Protein AF-A0A6J8ER99-F1 (afdb_monomer)

Foldseek 3Di:
DDDDDDDPPDDDPPPPPLPPPQPDPVLVVVLVVLVVVLVVLVVVLVVLVVVLVVLPPQADAPDAPADQPDAEPFARHHHAYDQPDPDGDHPPDGGHDDCNHGSCLVVDPVSVVVNVVSVVVSVVSVVVSVVSVVVSVVSSVCSVVPCPFQLNLVLVVQCVLCVPQPVDVVSSVLLSVLVCVQVVRDRDDDDPPSNVVSVVSSVVSVVVVVVVVVVVPPDDDDDDDDDDDDDDDDDDDDDDDDDDDDDDDDD

Nearest PDB structures (foldseek):
  4yln-assembly1_F  TM=3.864E-01  e=9.353E+00  Escherichia coli

Mean predicted aligned error: 18.04 Å

Sequence (251 aa):
MRQMGFALNGLSSVDKNVQEKVENPVLRKICNSTEEKIRQKKRELFDDEHKLAELEMPMCEPAPQGSMHYRCTNCYVRGHKADNNKGNSVCRNDKCTDYRSCGQNDKHKEYRDDKKKIQNRLKNIKNEIADLEDELVRATAYEAKSGNSFTKVVKDRLRKSNPTKYSQSSVLLRDVMALKTAYDNKIPTVSQNDKLEFQKKIKEVNTKIKKEYDSDSSITDSPPSKKNVYRHSAESQTDSKATNALFRSCL

Secondary structure (DSSP, 8-state):
---------------TT-------HHHHHHHHHHHHHHHHHHHHHHHHHHHHHHHHSPPPPPPPSSEEEEE-TTT--EE---TTSTTS----SPPP--HHHHS-GGG-HHHHHHHHHHHHHHHHHHHHHHHHHHHHHHHHHHHHH-TT-HHHHHHHHHHHH-TTGGGSHHHHHHHHHHHHHHTTTPPPP--TTHHHHHHHHHHHHHHHHHHHHHHHTT---------------------------------

Radius of gyration: 35.34 Å; Cα contacts (8 Å, |Δi|>4): 184; chains: 1; bounding box: 80×68×96 Å

pLDDT: mean 74.69, std 21.04, range [29.77, 97.75]

Solvent-accessible surface area (backbone atoms only — not comparable to full-atom values): 15627 Å² total; per-residue (Å²): 140,82,88,80,84,77,80,93,76,86,88,79,88,68,70,89,76,80,72,75,74,71,82,47,73,67,59,36,51,51,46,56,52,46,52,50,51,41,53,51,46,51,51,54,43,52,55,50,51,49,51,50,50,64,69,65,51,85,54,73,60,58,81,58,74,50,56,81,89,41,62,14,84,48,39,54,42,31,18,38,34,36,73,85,48,92,87,56,60,65,53,88,62,65,70,61,85,52,37,85,70,32,33,46,46,91,77,32,66,66,52,53,51,53,51,51,53,50,54,52,50,49,53,50,47,54,49,53,42,51,55,46,53,52,48,46,52,51,54,55,52,47,50,75,66,37,85,79,30,38,65,60,52,49,48,54,50,49,38,73,61,38,51,79,75,40,67,47,65,68,60,40,51,52,51,45,52,43,43,35,65,75,46,73,58,52,71,77,77,94,54,101,53,52,57,60,54,52,52,50,50,42,50,54,48,54,52,50,56,50,51,58,54,62,64,69,69,70,76,84,80,85,87,82,89,81,91,80,90,86,79,86,85,89,81,87,82,83,88,84,84,88,89,80,89,86,86,86,88,80,135

Organism: Mytilus coruscus (NCBI:txid42192)

Structure (mmCIF, N/CA/C/O backbone):
data_AF-A0A6J8ER99-F1
#
_entry.id   AF-A0A6J8ER99-F1
#
loop_
_atom_site.group_PDB
_atom_site.id
_atom_site.type_symbol
_atom_site.label_atom_id
_atom_site.label_alt_id
_atom_site.label_comp_id
_atom_site.label_asym_id
_atom_site.label_entity_id
_atom_site.label_seq_id
_atom_site.pdbx_PDB_ins_code
_atom_site.Cartn_x
_atom_site.Cartn_y
_atom_site.Cartn_z
_atom_site.occupancy
_atom_site.B_iso_or_equiv
_atom_site.auth_seq_id
_atom_site.auth_comp_id
_atom_site.auth_asym_id
_atom_site.auth_atom_id
_atom_site.pdbx_PDB_model_num
ATOM 1 N N . MET A 1 1 ? 17.697 25.758 -17.975 1.00 38.16 1 MET A N 1
ATOM 2 C CA . MET A 1 1 ? 17.381 25.322 -16.599 1.00 38.16 1 MET A CA 1
ATOM 3 C C . MET A 1 1 ? 15.909 25.609 -16.331 1.00 38.16 1 MET A C 1
ATOM 5 O O . MET A 1 1 ? 15.559 26.765 -16.148 1.00 38.16 1 MET A O 1
ATOM 9 N N . ARG A 1 2 ? 15.026 24.605 -16.419 1.00 35.88 2 ARG A N 1
ATOM 10 C CA . ARG A 1 2 ? 13.601 24.744 -16.071 1.00 35.88 2 ARG A CA 1
ATOM 11 C C . ARG A 1 2 ? 13.362 23.964 -14.781 1.00 35.88 2 ARG A C 1
ATOM 13 O O . ARG A 1 2 ? 13.544 22.753 -14.771 1.00 35.88 2 ARG A O 1
ATOM 20 N N . GLN A 1 3 ? 13.022 24.676 -13.708 1.00 41.44 3 GLN A N 1
ATOM 21 C CA . GLN A 1 3 ? 12.548 24.083 -12.461 1.00 41.44 3 GLN A CA 1
ATOM 22 C C . GLN A 1 3 ? 11.208 23.398 -12.735 1.00 41.44 3 GLN A C 1
ATOM 24 O O . GLN A 1 3 ? 10.233 24.055 -13.090 1.00 41.44 3 GLN A O 1
ATOM 29 N N . MET A 1 4 ? 11.174 22.077 -12.596 1.00 39.25 4 MET A N 1
ATOM 30 C CA . MET A 1 4 ? 9.935 21.311 -12.540 1.00 39.25 4 MET A CA 1
ATOM 31 C C . MET A 1 4 ? 9.552 21.191 -11.065 1.00 39.25 4 MET A C 1
ATOM 33 O O . MET A 1 4 ? 10.034 20.313 -10.355 1.00 39.25 4 MET A O 1
ATOM 37 N N . GLY A 1 5 ? 8.738 22.135 -10.592 1.00 40.53 5 GLY A N 1
ATOM 38 C CA . GLY A 1 5 ? 8.073 22.034 -9.299 1.00 40.53 5 GLY A CA 1
ATOM 39 C C . GLY A 1 5 ? 6.928 21.034 -9.405 1.00 40.53 5 GLY A C 1
ATOM 40 O O . GLY A 1 5 ? 5.846 21.385 -9.868 1.00 40.53 5 GLY A O 1
ATOM 41 N N . PHE A 1 6 ? 7.167 19.789 -8.999 1.00 39.09 6 PHE A N 1
ATOM 42 C CA . PHE A 1 6 ? 6.100 18.811 -8.824 1.00 39.09 6 PHE A CA 1
ATOM 43 C C . PHE A 1 6 ? 5.554 18.921 -7.404 1.00 39.09 6 PHE A C 1
ATOM 45 O O . PHE A 1 6 ? 6.235 18.630 -6.422 1.00 39.09 6 PHE A O 1
ATOM 52 N N . ALA A 1 7 ? 4.318 19.406 -7.315 1.00 38.69 7 ALA A N 1
ATOM 53 C CA . ALA A 1 7 ? 3.576 19.531 -6.0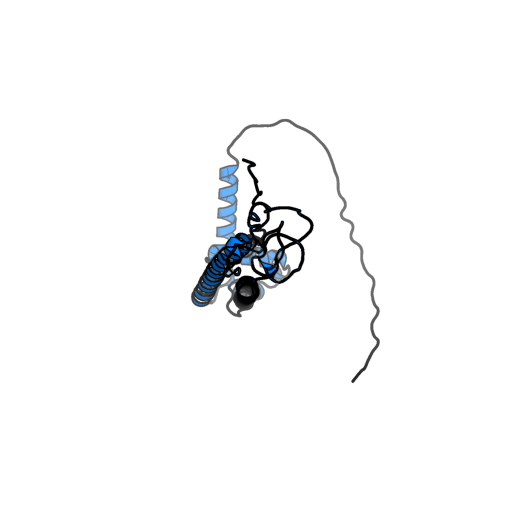76 1.00 38.69 7 ALA A CA 1
ATOM 54 C C . ALA A 1 7 ? 3.319 18.144 -5.465 1.00 38.69 7 ALA A C 1
ATOM 56 O O . ALA A 1 7 ? 2.605 17.318 -6.030 1.00 38.69 7 ALA A O 1
ATOM 57 N N . LEU A 1 8 ? 3.881 17.921 -4.278 1.00 44.19 8 LEU A N 1
ATOM 58 C CA . LEU A 1 8 ? 3.545 16.824 -3.375 1.00 44.19 8 LEU A CA 1
ATOM 59 C C . LEU A 1 8 ? 2.171 17.088 -2.744 1.00 44.19 8 LEU A C 1
ATOM 61 O O . LEU A 1 8 ? 2.088 17.502 -1.596 1.00 44.19 8 LEU A O 1
ATOM 65 N N . ASN A 1 9 ? 1.088 16.866 -3.482 1.00 41.09 9 ASN A N 1
ATOM 66 C CA . ASN A 1 9 ? -0.263 16.898 -2.924 1.00 41.09 9 ASN A CA 1
ATOM 67 C C . ASN A 1 9 ? -0.998 15.629 -3.350 1.00 41.09 9 ASN A C 1
ATOM 69 O O . ASN A 1 9 ? -1.448 15.534 -4.488 1.00 41.09 9 ASN A O 1
ATOM 73 N N . GLY A 1 10 ? -1.119 14.648 -2.449 1.00 39.97 10 GLY A N 1
ATOM 74 C CA . GLY A 1 10 ? -1.989 13.500 -2.727 1.00 39.97 10 GLY A CA 1
ATOM 75 C C . GLY A 1 10 ? -1.803 12.213 -1.928 1.00 39.97 10 GLY A C 1
ATOM 76 O O . GLY A 1 10 ? -2.465 11.238 -2.258 1.00 39.97 10 GLY A O 1
ATOM 77 N N . LEU A 1 11 ? -0.956 12.153 -0.894 1.00 41.06 11 LEU A N 1
ATOM 78 C CA . LEU A 1 11 ? -0.806 10.934 -0.086 1.00 41.06 11 LEU A CA 1
ATOM 79 C C . LEU A 1 11 ? -0.954 11.234 1.408 1.00 41.06 11 LEU A C 1
ATOM 81 O O . LEU A 1 11 ? 0.019 11.521 2.096 1.00 41.06 11 LEU A O 1
ATOM 85 N N . SER A 1 12 ? -2.200 11.193 1.886 1.00 40.97 12 SER A N 1
ATOM 86 C CA . SER A 1 12 ? -2.627 10.685 3.207 1.00 40.97 12 SER A CA 1
ATOM 87 C C . SER A 1 12 ? -3.955 11.319 3.648 1.00 40.97 12 SER A C 1
ATOM 89 O O . SER A 1 12 ? -4.019 12.169 4.528 1.00 40.97 12 SER A O 1
ATOM 91 N N . SER A 1 13 ? -5.060 10.852 3.069 1.00 36.75 13 SER A N 1
ATOM 92 C CA . SER A 1 13 ? -6.306 10.726 3.835 1.00 36.75 13 SER A CA 1
ATOM 93 C C . SER A 1 13 ? -6.503 9.250 4.137 1.00 36.75 13 SER A C 1
ATOM 95 O O . SER A 1 13 ? -7.368 8.587 3.586 1.00 36.75 13 SER A O 1
ATOM 97 N N . VAL A 1 14 ? -5.615 8.714 4.973 1.00 46.34 14 VAL A N 1
ATOM 98 C CA . VAL A 1 14 ? -6.030 7.627 5.852 1.00 46.34 14 VAL A CA 1
ATOM 99 C C . VAL A 1 14 ? -6.664 8.352 7.024 1.00 46.34 14 VAL A C 1
ATOM 101 O O . VAL A 1 14 ? -5.984 9.121 7.709 1.00 46.34 14 VAL A O 1
ATOM 104 N N . ASP A 1 15 ? -7.975 8.197 7.165 1.00 39.12 15 ASP A N 1
ATOM 105 C CA . ASP A 1 15 ? -8.753 8.756 8.258 1.00 39.12 15 ASP A CA 1
ATOM 106 C C . ASP A 1 15 ? -8.000 8.590 9.579 1.00 39.12 15 ASP A C 1
ATOM 108 O O . ASP A 1 15 ? -7.782 7.481 10.070 1.00 39.12 15 ASP A O 1
ATOM 112 N N . LYS A 1 16 ? -7.634 9.716 10.200 1.00 42.41 16 LYS A N 1
ATOM 113 C CA . LYS A 1 16 ? -6.999 9.783 11.529 1.00 42.41 16 LYS A CA 1
ATOM 114 C C . LYS A 1 16 ? -7.926 9.299 12.660 1.00 42.41 16 LYS A C 1
ATOM 116 O O . LYS A 1 16 ? -7.687 9.596 13.824 1.00 42.41 16 LYS A O 1
ATOM 121 N N . ASN A 1 17 ? -8.993 8.574 12.328 1.00 38.22 17 ASN A N 1
ATOM 122 C CA . ASN A 1 17 ? -10.047 8.147 13.237 1.00 38.22 17 ASN A CA 1
ATOM 123 C C . ASN A 1 17 ? -9.993 6.643 13.572 1.00 38.22 17 ASN A C 1
ATOM 125 O O . ASN A 1 17 ? -10.777 6.176 14.389 1.00 38.22 17 ASN A O 1
ATOM 129 N N . VAL A 1 18 ? -9.036 5.887 13.011 1.00 46.62 18 VAL A N 1
ATOM 130 C CA . VAL A 1 18 ? -8.768 4.476 13.372 1.00 46.62 18 VAL A CA 1
ATOM 131 C C . VAL A 1 18 ? -7.542 4.374 14.296 1.00 46.62 18 VAL A C 1
ATOM 133 O O . VAL A 1 18 ? -6.674 3.526 14.145 1.00 46.62 18 VAL A O 1
ATOM 136 N N . GLN A 1 19 ? -7.441 5.282 15.267 1.00 42.62 19 GLN A N 1
ATOM 137 C CA . GLN A 1 19 ? -6.504 5.184 16.396 1.00 42.62 19 GLN A CA 1
ATOM 138 C C . GLN A 1 19 ? -7.258 4.854 17.691 1.00 42.62 19 GLN A C 1
ATOM 140 O O . GLN A 1 19 ? -6.935 5.340 18.778 1.00 42.62 19 GLN A O 1
ATOM 145 N N . GLU A 1 20 ? -8.278 3.998 17.599 1.00 47.53 20 GLU A N 1
ATOM 146 C CA . GLU A 1 20 ? -8.826 3.362 18.789 1.00 47.53 20 GLU A CA 1
ATOM 147 C C . GLU A 1 20 ? -7.778 2.357 19.293 1.00 47.53 20 GLU A C 1
ATOM 149 O O . GLU A 1 20 ? -7.555 1.302 18.710 1.00 47.53 20 GLU A O 1
ATOM 154 N N . LYS A 1 21 ? -7.032 2.791 20.318 1.00 51.41 21 LYS A N 1
ATOM 155 C CA . LYS A 1 21 ? -5.889 2.112 20.939 1.00 51.41 21 LYS A CA 1
ATOM 156 C C . LYS A 1 21 ? -6.100 0.602 21.029 1.00 51.41 21 LYS A C 1
ATOM 158 O O . LYS A 1 21 ? -6.908 0.162 21.838 1.00 51.41 21 LYS A O 1
ATOM 163 N N . VAL A 1 22 ? -5.260 -0.150 20.321 1.00 51.84 22 VAL A N 1
ATOM 164 C CA . VAL A 1 22 ? -5.146 -1.602 20.467 1.00 51.84 22 VAL A CA 1
ATOM 165 C C . VAL A 1 22 ? -4.841 -1.935 21.938 1.00 51.84 22 VAL A C 1
ATOM 167 O O . VAL A 1 22 ? -3.792 -1.532 22.463 1.00 51.84 22 VAL A O 1
ATOM 170 N N . GLU A 1 23 ? -5.811 -2.551 22.617 1.00 58.97 23 GLU A N 1
ATOM 171 C CA . GLU A 1 23 ? -5.912 -2.914 24.039 1.00 58.97 23 GLU A CA 1
ATOM 172 C C . GLU A 1 23 ? -5.137 -4.207 24.350 1.00 58.97 23 GLU A C 1
ATOM 174 O O . GLU A 1 23 ? -4.645 -4.380 25.467 1.00 58.97 23 GLU A O 1
ATOM 179 N N . ASN A 1 24 ? -4.948 -5.098 23.371 1.00 66.06 24 ASN A N 1
ATOM 180 C CA . ASN A 1 24 ? -4.149 -6.309 23.557 1.00 66.06 24 ASN A CA 1
ATOM 181 C C . ASN A 1 24 ? -2.661 -6.043 23.232 1.00 66.06 24 ASN A C 1
ATOM 183 O O . ASN A 1 24 ? -2.332 -5.756 22.080 1.00 66.06 24 ASN A O 1
ATOM 187 N N . PRO A 1 25 ? -1.721 -6.185 24.191 1.00 72.12 25 PRO A N 1
ATOM 188 C CA . PRO A 1 25 ? -0.304 -5.891 23.962 1.00 72.12 25 PRO A CA 1
ATOM 189 C C . PRO A 1 25 ? 0.338 -6.799 22.904 1.00 72.12 25 PRO A C 1
ATOM 191 O O . PRO A 1 25 ? 1.293 -6.385 22.248 1.00 72.12 25 PRO A O 1
ATOM 194 N N . VAL A 1 26 ? -0.180 -8.015 22.709 1.00 75.88 26 VAL A N 1
ATOM 195 C CA . VAL A 1 26 ? 0.261 -8.929 21.647 1.00 75.88 26 VAL A CA 1
ATOM 196 C C . VAL A 1 26 ? -0.249 -8.448 20.291 1.00 75.88 26 VAL A C 1
ATOM 198 O O . VAL A 1 26 ? 0.549 -8.303 19.368 1.00 75.88 26 VAL A O 1
ATOM 201 N N . LEU A 1 27 ? -1.539 -8.110 20.176 1.00 77.56 27 LEU A N 1
ATOM 202 C CA . LEU A 1 27 ? -2.088 -7.557 18.930 1.00 77.56 27 LEU A CA 1
ATOM 203 C C . LEU A 1 27 ? -1.458 -6.208 18.588 1.00 77.56 27 LEU A C 1
ATOM 205 O O . LEU A 1 27 ? -1.190 -5.951 17.423 1.00 77.56 27 LEU A O 1
ATOM 209 N N . ARG A 1 28 ? -1.126 -5.380 19.585 1.00 80.69 28 ARG A N 1
ATOM 210 C CA . ARG A 1 28 ? -0.431 -4.106 19.369 1.00 80.69 28 ARG A CA 1
ATOM 211 C C . ARG A 1 28 ? 0.957 -4.331 18.789 1.00 80.69 28 ARG A C 1
ATOM 213 O O . ARG A 1 28 ? 1.340 -3.637 17.857 1.00 80.69 28 ARG A O 1
ATOM 220 N N . LYS A 1 29 ? 1.705 -5.311 19.306 1.00 85.00 29 LYS A N 1
ATOM 221 C CA . LYS A 1 29 ? 3.003 -5.690 18.730 1.00 85.00 29 LYS A CA 1
ATOM 222 C C . LYS A 1 29 ? 2.854 -6.158 17.281 1.00 85.00 29 LYS A C 1
ATOM 224 O O . LYS A 1 29 ? 3.659 -5.757 16.449 1.00 85.00 29 LYS A O 1
ATOM 229 N N . ILE A 1 30 ? 1.821 -6.948 16.980 1.00 86.50 30 ILE A N 1
ATOM 230 C CA . ILE A 1 30 ? 1.533 -7.422 15.618 1.00 86.50 30 ILE A CA 1
ATOM 231 C C . ILE A 1 30 ? 1.167 -6.250 14.696 1.00 86.50 30 ILE A C 1
ATOM 233 O O . ILE A 1 30 ? 1.761 -6.124 13.629 1.00 86.50 30 ILE A O 1
ATOM 237 N N . CYS A 1 31 ? 0.271 -5.355 15.118 1.00 87.19 31 CYS A N 1
ATOM 238 C CA . CYS A 1 31 ? -0.130 -4.180 14.339 1.00 87.19 31 CYS A CA 1
ATOM 239 C C . CYS A 1 31 ? 1.067 -3.262 14.077 1.00 87.19 31 CYS A C 1
ATOM 241 O O . CYS A 1 31 ? 1.373 -2.984 12.925 1.00 87.19 31 CYS A O 1
ATOM 243 N N . ASN A 1 32 ? 1.823 -2.896 15.117 1.00 89.12 32 ASN A N 1
ATOM 244 C CA . ASN A 1 32 ? 3.017 -2.058 14.978 1.00 89.12 32 ASN A CA 1
ATOM 245 C C . ASN A 1 32 ? 4.073 -2.706 14.068 1.00 89.12 32 ASN A C 1
ATOM 247 O O . ASN A 1 32 ? 4.711 -2.026 13.267 1.00 89.12 32 ASN A O 1
ATOM 251 N N . SER A 1 33 ? 4.271 -4.024 14.183 1.00 93.00 33 SER A N 1
ATOM 252 C CA . SER A 1 33 ? 5.199 -4.758 13.317 1.00 93.00 33 SER A CA 1
ATOM 253 C C . SER A 1 33 ? 4.734 -4.758 11.860 1.00 93.00 33 SER A C 1
ATOM 255 O O . SER A 1 33 ? 5.554 -4.588 10.960 1.00 93.00 33 SER A O 1
ATOM 257 N N . THR A 1 34 ? 3.433 -4.918 11.624 1.00 91.88 34 THR A N 1
ATOM 258 C CA . THR A 1 34 ? 2.829 -4.916 10.284 1.00 91.88 34 THR A CA 1
ATOM 259 C C . THR A 1 34 ? 2.892 -3.523 9.661 1.00 91.88 34 THR A C 1
ATOM 261 O O . THR A 1 34 ? 3.303 -3.386 8.513 1.00 91.88 34 THR A O 1
ATOM 264 N N . GLU A 1 35 ? 2.608 -2.472 10.432 1.00 93.44 35 GLU A N 1
ATOM 265 C CA . GLU A 1 35 ? 2.777 -1.080 10.007 1.00 93.44 35 GLU A CA 1
ATOM 266 C C . GLU A 1 35 ? 4.218 -0.770 9.595 1.00 93.44 35 GLU A C 1
ATOM 268 O O . GLU A 1 35 ? 4.438 -0.114 8.575 1.00 93.44 35 GLU A O 1
ATOM 273 N N . GLU A 1 36 ? 5.213 -1.250 10.348 1.00 95.88 36 GLU A N 1
ATOM 274 C CA . GLU A 1 36 ? 6.611 -1.017 9.982 1.00 95.88 36 GLU A CA 1
ATOM 275 C C . GLU A 1 36 ? 6.998 -1.768 8.703 1.00 95.88 36 GLU A C 1
ATOM 277 O O . GLU A 1 36 ? 7.671 -1.196 7.844 1.00 95.88 36 GLU A O 1
ATOM 282 N N . LYS A 1 37 ? 6.497 -2.996 8.504 1.00 96.38 37 LYS A N 1
ATOM 283 C CA . LYS A 1 37 ? 6.658 -3.714 7.228 1.00 96.38 37 LYS A CA 1
ATOM 284 C C . LYS A 1 37 ? 6.033 -2.941 6.066 1.00 96.38 37 LYS A C 1
ATOM 286 O O . LYS A 1 37 ? 6.674 -2.799 5.028 1.00 96.38 37 LYS A O 1
ATOM 291 N N . ILE A 1 38 ? 4.831 -2.384 6.243 1.00 96.69 38 ILE A N 1
ATOM 292 C CA . ILE A 1 38 ? 4.173 -1.545 5.227 1.00 96.69 38 ILE A CA 1
ATOM 293 C C . ILE A 1 38 ? 5.035 -0.320 4.908 1.00 96.69 38 ILE A C 1
ATOM 295 O O . ILE A 1 38 ? 5.260 -0.014 3.737 1.00 96.69 38 ILE A O 1
ATOM 299 N N . ARG A 1 39 ? 5.559 0.379 5.923 1.00 97.00 39 ARG A N 1
ATOM 300 C CA . ARG A 1 39 ? 6.444 1.538 5.715 1.00 97.00 39 ARG A CA 1
ATOM 301 C C . ARG A 1 39 ? 7.713 1.157 4.968 1.00 97.00 39 ARG A C 1
ATOM 303 O O . ARG A 1 39 ? 8.112 1.876 4.055 1.00 97.00 39 ARG A O 1
ATOM 310 N N . GLN A 1 40 ? 8.331 0.037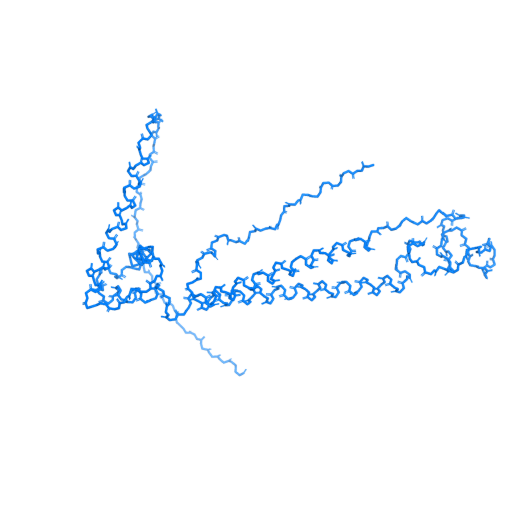 5.330 1.00 97.56 40 GLN A N 1
ATOM 311 C CA . GLN A 1 40 ? 9.507 -0.471 4.637 1.00 97.56 40 GLN A CA 1
ATOM 312 C C . GLN A 1 40 ? 9.201 -0.778 3.170 1.00 97.56 40 GLN A C 1
ATOM 314 O O . GLN A 1 40 ? 9.919 -0.308 2.291 1.00 97.56 40 GLN A O 1
ATOM 319 N N . LYS A 1 41 ? 8.094 -1.468 2.891 1.00 96.94 41 LYS A N 1
ATOM 320 C CA . LYS A 1 41 ? 7.673 -1.784 1.523 1.00 96.94 41 LYS A CA 1
ATOM 321 C C . LYS A 1 41 ? 7.324 -0.545 0.706 1.00 96.94 41 LYS A C 1
ATOM 323 O O . LYS A 1 41 ? 7.654 -0.488 -0.471 1.00 96.94 41 LYS A O 1
ATOM 328 N N . LYS A 1 42 ? 6.741 0.487 1.323 1.00 96.75 42 LYS A N 1
ATOM 329 C CA . LYS A 1 42 ? 6.500 1.787 0.672 1.00 96.75 42 LYS A CA 1
ATOM 330 C C . LYS A 1 42 ? 7.801 2.514 0.312 1.00 96.75 42 LYS A C 1
ATOM 332 O O . LYS A 1 42 ? 7.849 3.145 -0.738 1.00 96.75 42 LYS A O 1
ATOM 337 N N . ARG A 1 43 ? 8.857 2.394 1.128 1.00 97.25 43 ARG A N 1
ATOM 338 C CA . ARG A 1 43 ? 10.202 2.892 0.773 1.00 97.25 43 ARG A CA 1
ATOM 339 C C . ARG A 1 43 ? 10.791 2.113 -0.406 1.00 97.25 43 ARG A C 1
ATOM 341 O O . ARG A 1 43 ? 11.200 2.727 -1.380 1.00 97.25 43 ARG A O 1
ATOM 348 N N . GLU A 1 44 ? 10.743 0.780 -0.359 1.00 96.56 44 GLU A N 1
ATOM 349 C CA . GLU A 1 44 ? 11.200 -0.075 -1.471 1.00 96.56 44 GLU A CA 1
ATOM 350 C C . GLU A 1 44 ? 10.457 0.239 -2.780 1.00 96.56 44 GLU A C 1
ATOM 352 O O . GLU A 1 44 ? 11.070 0.285 -3.847 1.00 96.56 44 GLU A O 1
ATOM 357 N N . LEU A 1 45 ? 9.145 0.485 -2.694 1.00 97.38 45 LEU A N 1
ATOM 358 C CA . LEU A 1 45 ? 8.322 0.884 -3.829 1.00 97.38 45 LEU A CA 1
ATOM 359 C C . LEU A 1 45 ? 8.805 2.205 -4.428 1.00 97.38 45 LEU A C 1
ATOM 361 O O . LEU A 1 45 ? 9.003 2.284 -5.636 1.00 97.38 45 LEU A O 1
ATOM 365 N N . PHE A 1 46 ? 9.019 3.215 -3.583 1.00 97.00 46 PHE A N 1
ATOM 366 C CA . PHE A 1 46 ? 9.509 4.523 -4.006 1.00 97.00 46 PHE A CA 1
ATOM 367 C C . PHE A 1 46 ? 10.878 4.425 -4.695 1.00 97.00 46 PHE A C 1
ATOM 369 O O . PHE A 1 46 ? 11.068 4.994 -5.769 1.00 97.00 46 PHE A O 1
ATOM 376 N N . ASP A 1 47 ? 11.808 3.654 -4.129 1.00 96.50 47 ASP A N 1
ATOM 377 C CA . ASP A 1 47 ? 13.146 3.472 -4.699 1.00 96.50 47 ASP A CA 1
ATOM 378 C C . ASP A 1 47 ? 13.100 2.794 -6.077 1.00 96.50 47 ASP A C 1
ATOM 380 O O . ASP A 1 47 ? 13.846 3.161 -6.986 1.00 96.50 47 ASP A O 1
ATOM 384 N N . ASP A 1 48 ? 12.238 1.791 -6.257 1.00 96.56 48 ASP A N 1
ATOM 385 C CA . ASP A 1 48 ? 12.090 1.111 -7.545 1.00 96.56 48 ASP A CA 1
ATOM 386 C C . ASP A 1 48 ? 11.305 1.959 -8.568 1.00 96.56 48 ASP A C 1
ATOM 388 O O . ASP A 1 48 ? 11.607 1.889 -9.762 1.00 96.56 48 ASP A O 1
ATOM 392 N N . GLU A 1 49 ? 10.355 2.799 -8.135 1.00 96.44 49 GLU A N 1
ATOM 393 C CA . GLU A 1 49 ? 9.691 3.789 -9.001 1.00 96.44 49 GLU A CA 1
ATOM 394 C C . GLU A 1 49 ? 10.694 4.847 -9.479 1.00 96.44 49 GLU A C 1
ATOM 396 O O . GLU A 1 49 ? 10.717 5.179 -10.666 1.00 96.44 49 GLU A O 1
ATOM 401 N N . HIS A 1 50 ? 11.591 5.299 -8.597 1.00 96.38 50 HIS A N 1
ATOM 402 C CA . HIS A 1 50 ? 12.682 6.202 -8.955 1.00 96.38 50 HIS A CA 1
ATOM 403 C C . HIS A 1 50 ? 13.637 5.569 -9.972 1.00 96.38 50 HIS A C 1
ATOM 405 O O . HIS A 1 50 ? 13.923 6.172 -11.004 1.00 96.38 50 HIS A O 1
ATOM 411 N N . LYS A 1 51 ? 14.079 4.324 -9.747 1.00 94.88 51 LYS A N 1
ATOM 412 C CA . LYS A 1 51 ? 14.938 3.600 -10.705 1.00 94.88 51 LYS A CA 1
ATOM 413 C C . LYS A 1 51 ? 14.270 3.411 -12.062 1.00 94.88 51 LYS A C 1
ATOM 415 O O . LYS A 1 51 ? 14.942 3.479 -13.089 1.00 94.88 51 LYS A O 1
ATOM 420 N N . LEU A 1 52 ? 12.962 3.146 -12.088 1.00 94.75 52 LEU A N 1
ATOM 421 C CA . LEU A 1 52 ? 12.228 3.041 -13.346 1.00 94.75 52 LEU A CA 1
ATOM 422 C C . LEU A 1 52 ? 12.203 4.388 -14.073 1.00 94.75 52 LEU A C 1
ATOM 424 O O . LEU A 1 52 ? 12.458 4.423 -15.273 1.00 94.75 52 LEU A O 1
ATOM 428 N N . ALA A 1 53 ? 11.960 5.484 -13.350 1.00 93.62 53 ALA A N 1
ATOM 429 C CA . ALA A 1 53 ? 11.986 6.828 -13.916 1.00 93.62 53 ALA A CA 1
ATOM 430 C C . ALA A 1 53 ? 13.375 7.194 -14.467 1.00 93.62 53 ALA A C 1
ATOM 432 O O . ALA A 1 53 ? 13.467 7.699 -15.583 1.00 93.62 53 ALA A O 1
ATOM 433 N N . GLU A 1 54 ? 14.453 6.882 -13.739 1.00 91.88 54 GLU A N 1
ATOM 434 C CA . GLU A 1 54 ? 15.836 7.047 -14.211 1.00 91.88 54 GLU A CA 1
ATOM 435 C C . GLU A 1 54 ? 16.107 6.241 -15.485 1.00 91.88 54 GLU A C 1
ATOM 437 O O . GLU A 1 54 ? 16.738 6.734 -16.420 1.00 91.88 54 GLU A O 1
ATOM 442 N N . LEU A 1 55 ? 15.615 5.002 -15.542 1.00 89.75 55 LEU A N 1
ATOM 443 C CA . LEU A 1 55 ? 15.755 4.145 -16.713 1.00 89.75 55 LEU A CA 1
ATOM 444 C C . LEU A 1 55 ? 14.967 4.694 -17.915 1.00 89.75 55 LE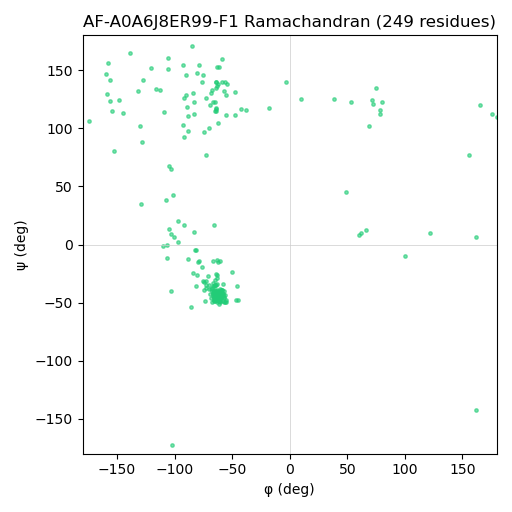U A C 1
ATOM 446 O O . LEU A 1 55 ? 15.411 4.575 -19.055 1.00 89.75 55 LEU A O 1
ATOM 450 N N . GLU A 1 56 ? 13.802 5.295 -17.683 1.00 89.69 56 GLU A N 1
ATOM 451 C CA . GLU A 1 56 ? 12.947 5.890 -18.715 1.00 89.69 56 GLU A CA 1
ATOM 452 C C . GLU A 1 56 ? 13.361 7.304 -19.132 1.00 89.69 56 GLU A C 1
ATOM 454 O O . GLU A 1 56 ? 12.794 7.840 -20.089 1.00 89.69 56 GLU A O 1
ATOM 459 N N . MET A 1 57 ? 14.365 7.898 -18.480 1.00 86.81 57 MET A N 1
ATOM 460 C CA . MET A 1 57 ? 14.874 9.199 -18.890 1.00 86.81 57 MET A CA 1
ATOM 461 C C . MET A 1 57 ? 15.302 9.166 -20.365 1.00 86.81 57 MET A C 1
ATOM 463 O O . MET A 1 57 ? 16.081 8.293 -20.769 1.00 86.81 57 MET A O 1
ATOM 467 N N . PRO A 1 58 ? 14.822 10.119 -21.186 1.00 79.56 58 PRO A N 1
ATOM 468 C CA . PRO A 1 58 ? 15.183 10.171 -22.590 1.00 79.56 58 PRO A CA 1
ATOM 469 C C . PRO A 1 58 ? 16.683 10.439 -22.708 1.00 79.56 58 PRO A C 1
ATOM 471 O O . PRO A 1 58 ? 17.186 11.477 -22.275 1.00 79.56 58 PRO A O 1
ATOM 474 N N . MET A 1 59 ? 17.396 9.484 -23.296 1.00 81.75 59 MET A N 1
ATOM 475 C CA . MET A 1 59 ? 18.810 9.636 -23.609 1.00 81.75 59 MET A CA 1
ATOM 476 C C . MET A 1 59 ? 18.958 10.520 -24.846 1.00 81.75 59 MET A C 1
ATOM 478 O O . MET A 1 59 ? 18.182 10.418 -25.798 1.00 81.75 59 MET A O 1
ATOM 482 N N . CYS A 1 60 ? 19.956 11.402 -24.832 1.00 80.12 60 CYS A N 1
ATOM 483 C CA . CYS A 1 60 ? 20.245 12.246 -25.982 1.00 80.12 60 CYS A CA 1
ATOM 484 C C . CYS A 1 60 ? 20.790 11.371 -27.118 1.00 80.12 60 CYS A C 1
ATOM 486 O O . CYS A 1 60 ? 21.814 10.708 -26.948 1.00 80.12 60 CYS A O 1
ATOM 488 N N . GLU A 1 61 ? 20.107 11.351 -28.266 1.00 81.75 61 GLU A N 1
ATOM 489 C CA . GLU A 1 61 ? 20.657 10.700 -29.454 1.00 81.75 61 GLU A CA 1
ATOM 490 C C . GLU A 1 61 ? 21.939 11.438 -29.889 1.00 81.75 61 GLU A C 1
ATOM 492 O O . GLU A 1 61 ? 21.977 12.674 -29.872 1.00 81.75 61 GLU A O 1
ATOM 497 N N . PRO A 1 62 ? 22.989 10.715 -30.312 1.00 82.44 62 PRO A N 1
ATOM 498 C CA . PRO A 1 62 ? 24.181 11.344 -30.860 1.00 82.44 62 PRO A CA 1
ATOM 499 C C . PRO A 1 62 ? 23.848 12.139 -32.127 1.00 82.44 62 PRO A C 1
ATOM 501 O O . PRO A 1 62 ? 22.910 11.815 -32.865 1.00 82.44 62 PRO A O 1
ATOM 504 N N . ALA A 1 63 ? 24.649 13.175 -32.392 1.00 83.69 63 ALA A N 1
ATOM 505 C CA . ALA A 1 63 ? 24.463 14.034 -33.553 1.00 83.69 63 ALA A CA 1
ATOM 506 C C . ALA A 1 63 ? 24.427 13.210 -34.857 1.00 83.69 63 ALA A C 1
ATOM 508 O O . ALA A 1 63 ? 25.217 12.273 -35.028 1.00 83.69 63 ALA A O 1
ATOM 509 N N . PRO A 1 64 ? 23.520 13.542 -35.792 1.00 82.50 64 PRO A N 1
ATOM 510 C CA . PRO A 1 64 ? 23.428 12.843 -37.064 1.00 82.50 64 PRO A CA 1
ATOM 511 C C . PRO A 1 64 ? 24.709 13.045 -37.878 1.00 82.50 64 PRO A C 1
ATOM 513 O O . PRO A 1 64 ? 25.241 14.148 -37.971 1.00 82.50 64 PRO A O 1
ATOM 516 N N . GLN A 1 65 ? 25.172 11.988 -38.536 1.00 81.38 65 GLN A N 1
ATOM 517 C CA . GLN A 1 65 ? 26.373 12.022 -39.381 1.00 81.38 65 GLN A CA 1
ATOM 518 C C . GLN A 1 65 ? 26.057 12.336 -40.859 1.00 81.38 65 GLN A C 1
ATOM 520 O O . GLN A 1 65 ? 26.859 12.062 -41.746 1.00 81.38 65 GLN A O 1
ATOM 525 N N . GLY A 1 66 ? 24.864 12.863 -41.141 1.00 78.44 66 GLY A N 1
ATOM 526 C CA . GLY A 1 66 ? 24.347 13.068 -42.491 1.00 78.44 66 GLY A CA 1
ATOM 527 C C . GLY A 1 66 ? 22.832 13.246 -42.479 1.00 78.44 66 GLY A C 1
ATOM 528 O O . GLY A 1 66 ? 22.277 13.857 -41.568 1.00 78.44 66 GLY A O 1
ATOM 529 N N . SER A 1 67 ? 22.135 12.699 -43.474 1.00 76.56 67 SER A N 1
ATOM 530 C CA . SER A 1 67 ? 20.687 12.900 -43.593 1.00 76.56 67 SER A CA 1
ATOM 531 C C . SER A 1 67 ? 19.881 12.213 -42.479 1.00 76.56 67 SER A C 1
ATOM 533 O O . SER A 1 67 ? 20.010 11.022 -42.201 1.00 76.56 67 SER A O 1
ATOM 535 N N . MET A 1 68 ? 18.976 12.979 -41.868 1.00 76.69 68 MET A N 1
ATOM 536 C CA . MET A 1 68 ? 18.130 12.558 -40.742 1.00 76.69 68 MET A CA 1
ATOM 537 C C . MET A 1 68 ? 17.168 11.406 -41.066 1.00 76.69 68 MET A C 1
ATOM 539 O O . MET A 1 68 ? 16.599 10.804 -40.149 1.00 76.69 68 MET A O 1
ATOM 543 N N . HIS A 1 69 ? 16.960 11.119 -42.354 1.00 79.12 69 HIS A N 1
ATOM 544 C CA . HIS A 1 69 ? 15.926 10.204 -42.831 1.00 79.12 69 HIS A CA 1
ATOM 545 C C . HIS A 1 69 ? 16.265 8.727 -42.640 1.00 79.12 69 HIS A C 1
ATOM 547 O O . HIS A 1 69 ? 15.362 7.895 -42.659 1.00 79.12 69 HIS A O 1
ATOM 553 N N . TYR A 1 70 ? 17.537 8.380 -42.449 1.00 79.81 70 TYR A N 1
ATOM 554 C CA . TYR A 1 70 ? 17.956 6.992 -42.287 1.00 79.81 70 TYR A CA 1
ATOM 555 C C . TYR A 1 70 ? 18.787 6.796 -41.020 1.00 79.81 70 TYR A C 1
ATOM 557 O O . TYR A 1 70 ? 19.596 7.639 -40.628 1.00 79.81 70 TYR A O 1
ATOM 565 N N . ARG A 1 71 ? 18.551 5.652 -40.370 1.00 83.81 71 ARG A N 1
ATOM 566 C CA . ARG A 1 71 ? 19.256 5.196 -39.172 1.00 83.81 71 ARG A CA 1
ATOM 567 C C . ARG A 1 71 ? 20.081 3.965 -39.523 1.00 83.81 71 ARG A C 1
ATOM 569 O O . ARG A 1 71 ? 19.573 3.042 -40.160 1.00 83.81 71 ARG A O 1
ATOM 576 N N . CYS A 1 72 ? 21.337 3.946 -39.098 1.00 85.62 72 CYS A N 1
ATOM 577 C CA . CYS A 1 72 ? 22.210 2.803 -39.303 1.00 85.62 72 CYS A CA 1
ATOM 578 C C . CYS A 1 72 ? 21.727 1.601 -38.481 1.00 85.62 72 CYS A C 1
ATOM 580 O O . CYS A 1 72 ? 21.444 1.729 -37.294 1.00 85.62 72 CYS A O 1
ATOM 582 N N . THR A 1 73 ? 21.645 0.419 -39.088 1.00 85.56 73 THR A N 1
ATOM 583 C CA . THR A 1 73 ? 21.263 -0.817 -38.384 1.00 85.56 73 THR A CA 1
ATOM 584 C C . THR A 1 73 ? 22.408 -1.427 -37.574 1.00 85.56 73 THR A C 1
ATOM 586 O O . THR A 1 73 ? 22.144 -2.285 -36.740 1.00 85.56 73 THR A O 1
ATOM 589 N N . ASN A 1 74 ? 23.656 -0.992 -37.798 1.00 87.00 74 ASN A N 1
ATOM 590 C CA . ASN A 1 74 ? 24.832 -1.457 -37.057 1.00 87.00 74 ASN A CA 1
ATOM 591 C C . ASN A 1 74 ? 25.045 -0.663 -35.757 1.00 87.00 74 ASN A C 1
ATOM 593 O O . ASN A 1 74 ? 25.111 -1.245 -34.677 1.00 87.00 74 ASN A O 1
ATOM 597 N N . CYS A 1 75 ? 25.117 0.670 -35.849 1.00 85.75 75 CYS A N 1
ATOM 598 C CA . CYS A 1 75 ? 25.439 1.530 -34.706 1.00 85.75 75 CYS A CA 1
ATOM 599 C C . CYS A 1 75 ? 24.254 2.377 -34.193 1.00 85.75 75 CYS A C 1
ATOM 601 O O . CYS A 1 75 ? 24.415 3.161 -33.264 1.00 85.75 75 CYS A O 1
ATOM 603 N N . TYR A 1 76 ? 23.076 2.281 -34.821 1.00 87.50 76 TYR A N 1
ATOM 604 C CA . TYR A 1 76 ? 21.847 3.013 -34.466 1.00 87.50 76 TYR A CA 1
ATOM 605 C C . TYR A 1 76 ? 21.901 4.550 -34.520 1.00 87.50 76 TYR A C 1
ATOM 607 O O . TYR A 1 76 ? 20.909 5.204 -34.192 1.00 87.50 76 TYR A O 1
ATOM 615 N N . VAL A 1 77 ? 22.983 5.142 -35.029 1.00 85.69 77 VAL A N 1
ATOM 616 C CA . VAL A 1 77 ? 23.104 6.592 -35.263 1.00 85.69 77 VAL A CA 1
ATOM 617 C C . VAL A 1 77 ? 22.413 6.982 -36.577 1.00 85.69 77 VAL A C 1
ATOM 619 O O . VAL A 1 77 ? 22.350 6.197 -37.529 1.00 85.69 77 VAL A O 1
ATOM 622 N N . ARG A 1 78 ? 21.855 8.195 -36.631 1.00 86.56 78 ARG A N 1
ATOM 623 C CA . ARG A 1 78 ? 21.232 8.758 -37.841 1.00 86.56 78 ARG A CA 1
ATOM 624 C C . ARG A 1 78 ? 22.286 9.295 -38.811 1.00 86.56 78 ARG A C 1
ATOM 626 O O . ARG A 1 78 ? 23.367 9.707 -38.397 1.00 86.56 78 ARG A O 1
ATOM 633 N N . GLY A 1 79 ? 21.970 9.353 -40.102 1.00 84.69 79 GLY A N 1
ATOM 634 C CA . GLY A 1 79 ? 22.811 10.060 -41.075 1.00 84.69 79 GLY A CA 1
ATOM 635 C C . GLY A 1 79 ? 23.750 9.212 -41.925 1.00 84.69 79 GLY A C 1
ATOM 636 O O . GLY A 1 79 ? 24.258 9.722 -42.922 1.00 84.69 79 GLY A O 1
ATOM 637 N N . HIS A 1 80 ? 23.918 7.921 -41.627 1.00 83.31 80 HIS A N 1
ATOM 638 C CA . HIS A 1 80 ? 24.681 6.968 -42.453 1.00 83.31 80 HIS A CA 1
ATOM 639 C C . HIS A 1 80 ? 23.972 5.599 -42.535 1.00 83.31 80 HIS A C 1
ATOM 641 O O . HIS A 1 80 ? 23.043 5.316 -41.770 1.00 83.31 80 HIS A O 1
ATOM 647 N N . LYS A 1 81 ? 24.377 4.754 -43.491 1.00 78.25 81 LYS A N 1
ATOM 648 C CA . LYS A 1 81 ? 23.863 3.382 -43.651 1.00 78.25 81 LYS A CA 1
ATOM 649 C C . LYS A 1 81 ? 24.916 2.372 -43.175 1.00 78.25 81 LYS A C 1
ATOM 651 O O . LYS A 1 81 ? 26.087 2.707 -43.077 1.00 78.25 81 LYS A O 1
ATOM 656 N N . ALA A 1 82 ? 24.501 1.141 -42.872 1.00 71.69 82 ALA A N 1
ATOM 657 C CA . ALA A 1 82 ? 25.442 0.057 -42.574 1.00 71.69 82 ALA A CA 1
ATOM 658 C C . ALA A 1 82 ? 26.325 -0.266 -43.797 1.00 71.69 82 ALA A C 1
ATOM 660 O O . ALA A 1 82 ? 25.870 -0.091 -44.929 1.00 71.69 82 ALA A O 1
ATOM 661 N N . ASP A 1 83 ? 27.534 -0.787 -43.557 1.00 63.31 83 ASP A N 1
ATOM 662 C CA . ASP A 1 83 ? 28.630 -0.975 -44.533 1.00 63.31 83 ASP A CA 1
ATOM 663 C C . ASP A 1 83 ? 28.252 -1.680 -45.840 1.00 63.31 83 ASP A C 1
ATOM 665 O O . ASP A 1 83 ? 28.878 -1.460 -46.872 1.00 63.31 83 ASP A O 1
ATOM 669 N N . ASN A 1 84 ? 27.181 -2.474 -45.826 1.00 63.12 84 ASN A N 1
ATOM 670 C CA . ASN A 1 84 ? 26.746 -3.276 -46.967 1.00 63.12 84 ASN A CA 1
ATOM 671 C C . ASN A 1 84 ? 25.634 -2.626 -47.811 1.00 63.12 84 ASN A C 1
ATOM 673 O O . ASN A 1 84 ? 25.154 -3.229 -48.772 1.00 63.12 84 ASN A O 1
ATOM 677 N N . ASN A 1 85 ? 25.201 -1.404 -47.484 1.00 59.25 85 ASN A N 1
ATOM 678 C CA . ASN A 1 85 ? 24.178 -0.701 -48.254 1.00 59.25 85 ASN A CA 1
ATOM 679 C C . ASN A 1 85 ? 24.815 0.191 -49.325 1.00 59.25 85 ASN A C 1
ATOM 681 O O . ASN A 1 85 ? 25.282 1.294 -49.044 1.00 59.25 85 ASN A O 1
ATOM 685 N N . LYS A 1 86 ? 24.772 -0.282 -50.577 1.00 53.53 86 LYS A N 1
ATOM 686 C CA . LYS A 1 86 ? 25.229 0.439 -51.774 1.00 53.53 86 LYS A CA 1
ATOM 687 C C . LYS A 1 86 ? 24.672 1.874 -51.794 1.00 53.53 86 LYS A C 1
ATOM 689 O O . LYS A 1 86 ? 23.468 2.070 -51.957 1.00 53.53 86 LYS A O 1
ATOM 694 N N . GLY A 1 87 ? 25.549 2.868 -51.631 1.00 54.62 87 GLY A N 1
ATOM 695 C CA . GLY A 1 87 ? 25.267 4.252 -52.025 1.00 54.62 87 GLY A CA 1
ATOM 696 C C . GLY A 1 87 ? 25.330 5.351 -50.960 1.00 54.62 87 GLY A C 1
ATOM 697 O O . GLY A 1 87 ? 24.903 6.449 -51.276 1.00 54.62 87 GLY A O 1
ATOM 698 N N . ASN A 1 88 ? 25.825 5.130 -49.737 1.00 54.31 88 ASN A N 1
ATOM 699 C CA . ASN A 1 88 ? 26.247 6.237 -48.857 1.00 54.31 88 ASN A CA 1
ATOM 700 C C . ASN A 1 88 ? 27.248 5.762 -47.797 1.00 54.31 88 ASN A C 1
ATOM 702 O O . ASN A 1 88 ? 27.280 4.573 -47.500 1.00 54.31 88 ASN A O 1
ATOM 706 N N . SER A 1 89 ? 28.052 6.702 -47.283 1.00 59.62 89 SER A N 1
ATOM 707 C CA . SER A 1 89 ? 29.132 6.542 -46.291 1.00 59.62 89 SER A CA 1
ATOM 708 C C . SER A 1 89 ? 29.084 5.247 -45.468 1.00 59.62 89 SER A C 1
ATOM 710 O O . SER A 1 89 ? 28.157 5.021 -44.692 1.00 59.62 89 SER A O 1
ATOM 712 N N . VAL A 1 90 ? 30.129 4.429 -45.634 1.00 70.44 90 VAL A N 1
ATOM 713 C CA . VAL A 1 90 ? 30.437 3.251 -44.806 1.00 70.44 90 VAL A CA 1
ATOM 714 C C . VAL A 1 90 ? 30.336 3.645 -43.323 1.00 70.44 90 VAL A C 1
ATOM 716 O O . VAL A 1 90 ? 30.869 4.686 -42.922 1.00 70.44 90 VAL A O 1
ATOM 719 N N . CYS A 1 91 ? 29.620 2.852 -42.527 1.00 82.19 91 CYS A N 1
ATOM 720 C CA . CYS A 1 91 ? 29.483 3.012 -41.085 1.00 82.19 91 CYS A CA 1
ATOM 721 C C . CYS A 1 91 ? 30.857 2.852 -40.430 1.00 82.19 91 CYS A C 1
ATOM 723 O O . CYS A 1 91 ? 31.357 1.752 -40.245 1.00 82.19 91 CYS A O 1
ATOM 725 N N . ARG A 1 92 ? 31.464 3.965 -40.014 1.00 80.69 92 ARG A N 1
ATOM 726 C CA . ARG A 1 92 ? 32.762 3.950 -39.316 1.00 80.69 92 ARG A CA 1
ATOM 727 C C . ARG A 1 92 ? 32.656 3.641 -37.823 1.00 80.69 92 ARG A C 1
ATOM 729 O O . ARG A 1 92 ? 33.675 3.583 -37.148 1.00 80.69 92 ARG A O 1
ATOM 736 N N . ASN A 1 93 ? 31.436 3.515 -37.310 1.00 82.12 93 ASN A N 1
ATOM 737 C CA . ASN A 1 93 ? 31.190 3.239 -35.903 1.00 82.12 93 ASN A CA 1
ATOM 738 C C . ASN A 1 93 ? 31.134 1.732 -35.660 1.00 82.12 93 ASN A C 1
ATOM 740 O O . ASN A 1 93 ? 30.574 0.984 -36.471 1.00 82.12 93 ASN A O 1
ATOM 744 N N . ASP A 1 94 ? 31.612 1.326 -34.489 1.00 84.12 94 ASP A N 1
ATOM 745 C CA . ASP A 1 94 ? 31.440 -0.031 -33.995 1.00 84.12 94 ASP A CA 1
ATOM 746 C C . ASP A 1 94 ? 29.957 -0.402 -33.866 1.00 84.12 94 ASP A C 1
ATOM 748 O O . ASP A 1 94 ? 29.057 0.447 -33.779 1.00 84.12 94 ASP A O 1
ATOM 752 N N . LYS A 1 95 ? 29.698 -1.711 -33.844 1.00 86.31 95 LYS A N 1
ATOM 753 C CA . LYS A 1 95 ? 28.363 -2.238 -33.567 1.00 86.31 95 LYS A CA 1
ATOM 754 C C . LYS A 1 95 ? 27.885 -1.714 -32.216 1.00 86.31 95 LYS A C 1
ATOM 756 O O . LYS A 1 95 ? 28.599 -1.809 -31.222 1.00 86.31 95 LYS A O 1
ATOM 761 N N . CYS A 1 96 ? 26.657 -1.207 -32.169 1.00 86.94 96 CYS A N 1
ATOM 762 C CA . CYS A 1 96 ? 26.112 -0.683 -30.927 1.00 86.94 96 CYS A CA 1
ATOM 763 C C . CYS A 1 96 ? 25.922 -1.812 -29.906 1.00 86.94 96 CYS A C 1
ATOM 765 O O . CYS A 1 96 ? 25.215 -2.790 -30.167 1.00 86.94 96 CYS A O 1
ATOM 767 N N . THR A 1 97 ? 26.553 -1.659 -28.746 1.00 84.81 97 THR A N 1
ATOM 768 C CA . THR A 1 97 ? 26.477 -2.596 -27.621 1.00 84.81 97 THR A CA 1
ATOM 769 C C . THR A 1 97 ? 25.555 -2.075 -26.520 1.00 84.81 97 THR A C 1
ATOM 771 O O . THR A 1 97 ? 24.735 -2.834 -26.017 1.00 84.81 97 THR A O 1
ATOM 774 N N . ASP A 1 98 ? 25.594 -0.773 -26.229 1.00 84.06 98 ASP A N 1
ATOM 775 C CA . ASP A 1 98 ? 24.870 -0.157 -25.110 1.00 84.06 98 ASP A CA 1
ATOM 776 C C . ASP A 1 98 ? 23.809 0.854 -25.579 1.00 84.06 98 ASP A C 1
ATOM 778 O O . ASP A 1 98 ? 24.081 1.743 -26.392 1.00 84.06 98 ASP A O 1
ATOM 782 N N . TYR A 1 99 ? 22.604 0.769 -25.016 1.00 83.94 99 TYR A N 1
ATOM 783 C CA . TYR A 1 99 ? 21.522 1.715 -25.282 1.00 83.94 99 TYR A CA 1
ATOM 784 C C . TYR A 1 99 ? 21.853 3.137 -24.827 1.00 83.94 99 TYR A C 1
ATOM 786 O O . TYR A 1 99 ? 21.394 4.093 -25.454 1.00 83.94 99 TYR A O 1
ATOM 794 N N . ARG A 1 100 ? 22.691 3.292 -23.792 1.00 81.75 100 ARG A N 1
ATOM 795 C CA . ARG A 1 100 ? 23.151 4.605 -23.315 1.00 81.75 100 ARG A CA 1
ATOM 796 C C . ARG A 1 100 ? 23.995 5.331 -24.361 1.00 81.75 100 ARG A C 1
ATOM 798 O O . ARG A 1 100 ? 24.034 6.555 -24.358 1.00 81.75 100 ARG A O 1
ATOM 805 N N . SER A 1 101 ? 24.634 4.590 -25.270 1.00 81.31 101 SER A N 1
ATOM 806 C CA . SER A 1 101 ? 25.487 5.155 -26.322 1.00 81.31 101 SER A CA 1
ATOM 807 C C . SER A 1 101 ? 24.703 5.664 -27.536 1.00 81.31 101 SER A C 1
ATOM 809 O O . SER A 1 101 ? 25.072 6.675 -28.131 1.00 81.31 101 SER A O 1
ATOM 811 N N . CYS A 1 102 ? 23.611 4.989 -27.913 1.00 84.62 102 CYS A N 1
ATOM 812 C CA . CYS A 1 102 ? 22.846 5.324 -29.119 1.00 84.62 102 CYS A CA 1
ATOM 813 C C . CYS A 1 102 ? 21.502 6.013 -28.843 1.00 84.62 102 CYS A C 1
ATOM 815 O O . CYS A 1 102 ? 20.853 6.493 -29.776 1.00 84.62 102 CYS A O 1
ATOM 817 N N . GLY A 1 103 ? 21.052 6.018 -27.586 1.00 83.50 103 GLY A N 1
ATOM 818 C CA . GLY A 1 103 ? 19.759 6.555 -27.169 1.00 83.50 103 GLY A CA 1
ATOM 819 C C . GLY A 1 103 ? 18.547 5.779 -27.699 1.00 83.50 103 GLY A C 1
ATOM 820 O O . GLY A 1 103 ? 17.432 6.285 -27.644 1.00 83.50 103 GLY A O 1
ATOM 821 N N . GLN A 1 104 ? 18.735 4.573 -28.251 1.00 86.38 104 GLN A N 1
ATOM 822 C CA . GLN A 1 104 ? 17.658 3.726 -28.785 1.00 86.38 104 GLN A CA 1
ATOM 823 C C . GLN A 1 104 ? 17.311 2.584 -27.829 1.00 86.38 104 GLN A C 1
ATOM 825 O O . GLN A 1 104 ? 17.470 1.409 -28.160 1.00 86.38 104 GLN A O 1
ATOM 830 N N . ASN A 1 105 ? 16.798 2.936 -26.655 1.00 87.19 105 ASN A N 1
ATOM 831 C CA . ASN A 1 105 ? 16.451 2.017 -25.569 1.00 87.19 105 ASN A CA 1
ATOM 832 C C . ASN A 1 105 ? 15.693 0.762 -26.049 1.00 87.19 105 ASN A C 1
ATOM 834 O O . ASN A 1 105 ? 16.106 -0.365 -25.775 1.00 87.19 105 ASN A O 1
ATOM 838 N N . ASP A 1 106 ? 14.661 0.933 -26.879 1.00 84.19 106 ASP A N 1
ATOM 839 C CA . ASP A 1 106 ? 13.820 -0.170 -27.360 1.00 84.19 106 ASP A CA 1
ATOM 840 C C . ASP A 1 106 ? 14.531 -1.167 -28.281 1.00 84.19 106 ASP A C 1
ATOM 842 O O . ASP A 1 106 ? 14.002 -2.255 -28.518 1.00 84.19 106 ASP A O 1
ATOM 846 N N . LYS A 1 107 ? 15.714 -0.845 -28.819 1.00 85.69 107 LYS A N 1
ATOM 847 C CA . LYS A 1 107 ? 16.499 -1.768 -29.655 1.00 85.69 107 LYS A CA 1
ATOM 848 C C . LYS A 1 107 ? 17.357 -2.717 -28.825 1.00 85.69 107 LYS A C 1
ATOM 850 O O . LYS A 1 107 ? 17.610 -3.835 -29.278 1.00 85.69 107 LYS A O 1
ATOM 855 N N . HIS A 1 108 ? 17.708 -2.349 -27.597 1.00 87.75 108 HIS A N 1
ATOM 856 C CA . HIS A 1 108 ? 18.564 -3.159 -26.735 1.00 87.75 108 HIS A CA 1
ATOM 857 C C . HIS A 1 108 ? 17.738 -4.114 -25.875 1.00 87.75 108 HIS A C 1
ATOM 859 O O . HIS A 1 108 ? 16.786 -3.724 -25.201 1.00 87.75 108 HIS A O 1
ATOM 865 N N . LYS A 1 109 ? 18.103 -5.401 -25.905 1.00 89.31 109 LYS A N 1
ATOM 866 C CA . LYS A 1 109 ? 17.434 -6.434 -25.100 1.00 89.31 109 LYS A CA 1
ATOM 867 C C . LYS A 1 109 ? 17.605 -6.172 -23.603 1.00 89.31 109 LYS A C 1
ATOM 869 O O . LYS A 1 109 ? 16.635 -6.304 -22.871 1.00 89.31 109 LYS A O 1
ATOM 874 N N . GLU A 1 110 ? 18.797 -5.747 -23.195 1.00 88.25 110 GLU A N 1
ATOM 875 C CA . GLU A 1 110 ? 19.149 -5.427 -21.806 1.00 88.25 110 GLU A CA 1
ATOM 876 C C . GLU A 1 110 ? 18.195 -4.391 -21.204 1.00 88.25 110 GLU A C 1
ATOM 878 O O . GLU A 1 110 ? 17.573 -4.658 -20.182 1.00 88.25 110 GLU A O 1
ATOM 883 N N . TYR A 1 111 ? 17.957 -3.280 -21.910 1.00 91.00 111 TYR A N 1
ATOM 884 C CA . TYR A 1 111 ? 16.991 -2.262 -21.493 1.00 91.00 111 TYR A CA 1
ATOM 885 C C . TYR A 1 111 ? 15.586 -2.840 -21.266 1.00 91.00 111 TYR A C 1
ATOM 887 O O . TYR A 1 111 ? 14.949 -2.577 -20.244 1.00 91.00 111 TYR A O 1
ATOM 895 N N . ARG A 1 112 ? 15.086 -3.640 -22.219 1.00 92.06 112 ARG A N 1
ATOM 896 C CA . ARG A 1 112 ? 13.745 -4.240 -22.123 1.00 92.06 112 ARG A CA 1
ATOM 897 C C . ARG A 1 112 ? 13.650 -5.227 -20.960 1.00 92.06 112 ARG A C 1
ATOM 899 O O . ARG A 1 112 ? 12.620 -5.265 -20.286 1.00 92.06 112 ARG A O 1
AT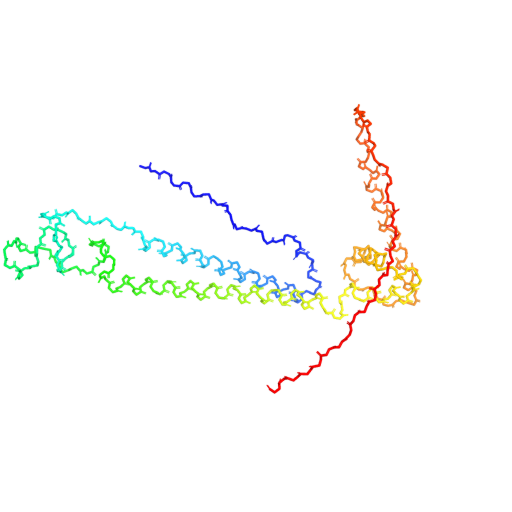OM 906 N N . ASP A 1 113 ? 14.702 -6.004 -20.725 1.00 93.06 113 ASP A N 1
ATOM 907 C CA . ASP A 1 113 ? 14.764 -6.973 -19.633 1.00 93.06 113 ASP A CA 1
ATOM 908 C C . ASP A 1 113 ? 14.809 -6.273 -18.268 1.00 93.06 113 ASP A C 1
ATOM 910 O O . ASP A 1 113 ? 14.028 -6.626 -17.380 1.00 93.06 113 ASP A O 1
ATOM 914 N N . ASP A 1 114 ? 15.641 -5.239 -18.115 1.00 91.94 114 ASP A N 1
ATOM 915 C CA . ASP A 1 114 ? 15.745 -4.451 -16.882 1.00 91.94 114 ASP A CA 1
ATOM 916 C C . ASP A 1 114 ? 14.441 -3.717 -16.573 1.00 91.94 114 ASP A C 1
ATOM 918 O O . ASP A 1 114 ? 13.922 -3.803 -15.455 1.00 91.94 114 ASP A O 1
ATOM 922 N N . LYS A 1 115 ? 13.841 -3.079 -17.585 1.00 94.44 115 LYS A N 1
ATOM 923 C CA . LYS A 1 115 ? 12.535 -2.428 -17.460 1.00 94.44 115 LYS A CA 1
ATOM 924 C C . LYS A 1 115 ? 11.468 -3.415 -16.996 1.00 94.44 115 LYS A C 1
ATOM 926 O O . LYS A 1 115 ? 10.765 -3.154 -16.020 1.00 94.44 115 LYS A O 1
ATOM 931 N N . LYS A 1 116 ? 11.379 -4.580 -17.645 1.00 95.69 116 LYS A N 1
ATOM 932 C CA . LYS A 1 116 ? 10.423 -5.635 -17.281 1.00 95.69 116 LYS A CA 1
ATOM 933 C C . LYS A 1 116 ? 10.667 -6.157 -15.864 1.00 95.69 116 LYS A C 1
ATOM 935 O O . LYS A 1 116 ? 9.714 -6.394 -15.123 1.00 95.69 116 LYS A O 1
ATOM 940 N N . LYS A 1 117 ? 11.929 -6.326 -15.465 1.00 96.38 117 LYS A N 1
ATOM 941 C CA . LYS A 1 117 ? 12.310 -6.771 -14.119 1.00 96.38 117 LYS A CA 1
ATOM 942 C C . LYS A 1 117 ? 11.852 -5.777 -13.052 1.00 96.38 117 LYS A C 1
ATOM 944 O O . LYS A 1 117 ? 11.252 -6.204 -12.066 1.00 96.38 117 LYS A O 1
ATOM 949 N N . ILE A 1 118 ? 12.088 -4.479 -13.250 1.00 96.50 118 ILE A N 1
ATOM 950 C CA . ILE A 1 118 ? 11.656 -3.434 -12.309 1.00 96.50 118 ILE A CA 1
ATOM 951 C C . ILE A 1 118 ? 10.124 -3.358 -12.260 1.00 96.50 118 ILE A C 1
ATOM 953 O O . ILE A 1 118 ? 9.552 -3.384 -11.175 1.00 96.50 118 ILE A O 1
ATOM 957 N N . GLN A 1 119 ? 9.441 -3.379 -13.408 1.00 97.00 119 GLN A N 1
ATOM 958 C CA . GLN A 1 119 ? 7.973 -3.377 -13.466 1.00 97.00 119 GLN A CA 1
ATOM 959 C C . GLN A 1 119 ? 7.344 -4.572 -12.729 1.00 97.00 119 GLN A C 1
ATOM 961 O O . GLN A 1 119 ? 6.370 -4.406 -11.993 1.00 97.00 119 GLN A O 1
ATOM 966 N N . ASN A 1 120 ? 7.918 -5.770 -12.875 1.00 97.56 120 ASN A N 1
ATOM 967 C CA . ASN A 1 120 ? 7.463 -6.953 -12.143 1.00 97.56 120 ASN A CA 1
ATOM 968 C C . ASN A 1 120 ? 7.679 -6.810 -10.631 1.00 97.56 120 ASN A C 1
ATOM 970 O O . ASN A 1 120 ? 6.791 -7.160 -9.855 1.00 97.56 120 ASN A O 1
ATOM 974 N N . ARG A 1 121 ? 8.829 -6.270 -10.202 1.00 97.00 121 ARG A N 1
ATOM 975 C CA . ARG A 1 121 ? 9.098 -6.004 -8.779 1.00 97.00 121 ARG A CA 1
ATOM 976 C C . ARG A 1 121 ? 8.109 -4.993 -8.202 1.00 97.00 121 ARG A C 1
ATOM 978 O O . ARG A 1 121 ? 7.538 -5.265 -7.153 1.00 97.00 121 ARG A O 1
ATOM 985 N N . LEU A 1 122 ? 7.825 -3.903 -8.918 1.00 97.69 122 LEU A N 1
ATOM 986 C CA . LEU A 1 122 ? 6.821 -2.914 -8.512 1.00 97.69 122 LEU A CA 1
ATOM 987 C C . LEU A 1 122 ? 5.438 -3.536 -8.332 1.00 97.69 122 LEU A C 1
ATOM 989 O O . LEU A 1 122 ? 4.771 -3.270 -7.336 1.00 97.69 122 LEU A O 1
ATOM 993 N N . LYS A 1 123 ? 5.011 -4.393 -9.267 1.00 97.75 123 LYS A N 1
ATOM 994 C CA . LYS A 1 123 ? 3.735 -5.109 -9.149 1.00 97.75 123 LYS A CA 1
ATOM 995 C C . LYS A 1 123 ? 3.695 -5.980 -7.890 1.00 97.75 123 LYS A C 1
ATOM 997 O O . LYS A 1 123 ? 2.711 -5.939 -7.160 1.00 97.75 123 LYS A O 1
ATOM 1002 N N . ASN A 1 124 ? 4.764 -6.727 -7.624 1.00 97.62 124 ASN A N 1
ATOM 1003 C CA . ASN A 1 124 ? 4.843 -7.590 -6.447 1.00 97.62 124 ASN A CA 1
ATOM 1004 C C . ASN A 1 124 ? 4.815 -6.778 -5.145 1.00 97.62 124 ASN A C 1
ATOM 1006 O O . ASN A 1 124 ? 4.033 -7.100 -4.261 1.00 97.62 124 ASN A O 1
ATOM 1010 N N . ILE A 1 125 ? 5.586 -5.689 -5.053 1.00 97.06 125 ILE A N 1
ATOM 1011 C CA . ILE A 1 125 ? 5.607 -4.830 -3.859 1.00 97.06 125 ILE A CA 1
ATOM 1012 C C . ILE A 1 125 ? 4.231 -4.189 -3.617 1.00 97.06 125 ILE A C 1
ATOM 1014 O O . ILE A 1 125 ? 3.783 -4.132 -2.476 1.00 97.06 125 ILE A O 1
ATOM 1018 N N . LYS A 1 126 ? 3.526 -3.745 -4.669 1.00 97.06 126 LYS A N 1
ATOM 1019 C CA . LYS A 1 126 ? 2.158 -3.203 -4.536 1.00 97.06 126 LYS A CA 1
ATOM 1020 C C . LYS A 1 126 ? 1.185 -4.245 -3.978 1.00 97.06 126 LYS A C 1
ATOM 1022 O O . LYS A 1 126 ? 0.396 -3.908 -3.101 1.00 97.06 126 LYS A O 1
ATOM 1027 N N . ASN A 1 127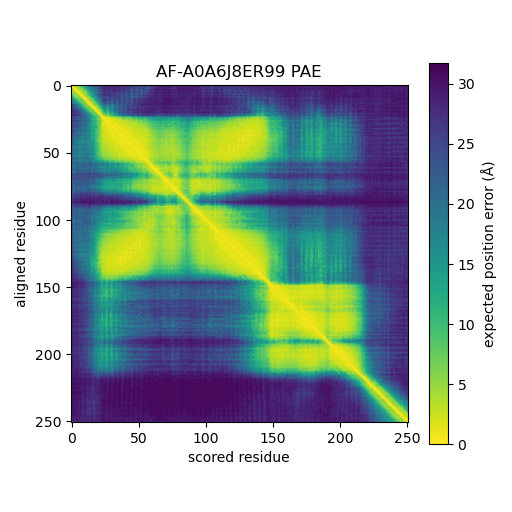 ? 1.279 -5.493 -4.436 1.00 97.50 127 ASN A N 1
ATOM 1028 C CA . ASN A 1 127 ? 0.473 -6.590 -3.897 1.00 97.50 127 ASN A CA 1
ATOM 1029 C C . ASN A 1 127 ? 0.831 -6.890 -2.434 1.00 97.50 127 ASN A C 1
ATOM 1031 O O . ASN A 1 127 ? -0.062 -6.970 -1.604 1.00 97.50 127 ASN A O 1
ATOM 1035 N N . GLU A 1 128 ? 2.123 -6.966 -2.095 1.00 96.94 128 GLU A N 1
ATOM 1036 C CA . GLU A 1 128 ? 2.574 -7.188 -0.713 1.00 96.94 128 GLU A CA 1
ATOM 1037 C C . GLU A 1 128 ? 2.087 -6.084 0.239 1.00 96.94 128 GLU A C 1
ATOM 1039 O O . GLU A 1 128 ? 1.702 -6.368 1.370 1.00 96.94 128 GLU A O 1
ATOM 1044 N N . ILE A 1 129 ? 2.078 -4.821 -0.205 1.00 96.69 129 ILE A N 1
ATOM 1045 C CA . ILE A 1 129 ? 1.524 -3.708 0.578 1.00 96.69 129 ILE A CA 1
ATOM 1046 C C . ILE A 1 129 ? 0.024 -3.906 0.803 1.00 96.69 129 ILE A C 1
ATOM 1048 O O . ILE A 1 129 ? -0.419 -3.768 1.939 1.00 96.69 129 ILE A O 1
ATOM 1052 N N . ALA A 1 130 ? -0.736 -4.240 -0.244 1.00 96.44 130 ALA A N 1
ATOM 1053 C CA . ALA A 1 130 ? -2.174 -4.474 -0.129 1.00 96.44 130 ALA A CA 1
ATOM 1054 C C . ALA A 1 130 ? -2.483 -5.641 0.826 1.00 96.44 130 ALA A C 1
ATOM 1056 O O . ALA A 1 130 ? -3.319 -5.501 1.714 1.00 96.44 130 ALA A O 1
ATOM 1057 N N . ASP A 1 131 ? -1.744 -6.748 0.717 1.00 96.00 131 ASP A N 1
ATOM 1058 C CA . ASP A 1 131 ? -1.899 -7.916 1.589 1.00 96.00 131 ASP A CA 1
ATOM 1059 C C . ASP A 1 131 ? -1.629 -7.572 3.066 1.00 96.00 131 ASP A C 1
ATOM 1061 O O . ASP A 1 131 ? -2.363 -8.014 3.957 1.00 96.00 131 ASP A O 1
ATOM 1065 N N . LEU A 1 132 ? -0.597 -6.760 3.333 1.00 95.00 132 LEU A N 1
ATOM 1066 C CA . LEU A 1 132 ? -0.254 -6.288 4.679 1.00 95.00 132 LEU A CA 1
ATOM 1067 C C . LEU A 1 132 ? -1.275 -5.277 5.224 1.00 95.00 132 LEU A C 1
ATOM 1069 O O . LEU A 1 132 ? -1.587 -5.301 6.415 1.00 95.00 132 LEU A O 1
ATOM 1073 N N . GLU A 1 133 ? -1.793 -4.379 4.384 1.00 93.75 133 GLU A N 1
ATOM 1074 C CA . GLU A 1 133 ? -2.849 -3.433 4.766 1.00 93.75 133 GLU A CA 1
ATOM 1075 C C . GLU A 1 133 ? -4.139 -4.184 5.125 1.00 93.75 133 GLU A C 1
ATOM 1077 O O . GLU A 1 133 ? -4.735 -3.931 6.175 1.00 93.75 133 GLU A O 1
ATOM 1082 N N . ASP A 1 134 ? -4.505 -5.192 4.337 1.00 93.75 134 ASP A N 1
ATOM 1083 C CA . ASP A 1 134 ? -5.622 -6.084 4.631 1.00 93.75 134 ASP A CA 1
ATOM 1084 C C . ASP A 1 134 ? -5.400 -6.892 5.922 1.00 93.75 134 ASP A C 1
ATOM 1086 O O . ASP A 1 134 ? -6.331 -7.097 6.708 1.00 93.75 134 ASP A O 1
ATOM 1090 N N . GLU A 1 135 ? -4.173 -7.358 6.179 1.00 91.62 135 GLU A N 1
ATOM 1091 C CA . GLU A 1 135 ? -3.811 -8.021 7.437 1.00 91.62 135 GLU A CA 1
ATOM 1092 C C . GLU A 1 135 ? -3.999 -7.090 8.639 1.00 91.62 135 GLU A C 1
ATOM 1094 O O . GLU A 1 135 ? -4.599 -7.493 9.641 1.00 91.62 135 GLU A O 1
ATOM 1099 N N . LEU A 1 136 ? -3.570 -5.832 8.522 1.00 90.69 136 LEU A N 1
ATOM 1100 C CA . LEU A 1 136 ? -3.737 -4.819 9.561 1.00 90.69 136 LEU A CA 1
ATOM 1101 C C . LEU A 1 136 ? -5.222 -4.529 9.838 1.00 90.69 136 LEU A C 1
ATOM 1103 O O . LEU A 1 136 ? -5.646 -4.470 10.997 1.00 90.69 136 LEU A O 1
ATOM 1107 N N . VAL A 1 137 ? -6.043 -4.418 8.791 1.00 89.31 137 VAL A N 1
ATOM 1108 C CA . VAL A 1 137 ? -7.500 -4.244 8.922 1.00 89.31 137 VAL A CA 1
ATOM 1109 C C . VAL A 1 137 ? -8.138 -5.455 9.608 1.00 89.31 137 VAL A C 1
ATOM 1111 O O . VAL A 1 137 ? -8.972 -5.301 10.503 1.00 89.31 137 VAL A O 1
ATOM 1114 N N . ARG A 1 138 ? -7.734 -6.682 9.259 1.00 87.31 138 ARG A N 1
ATOM 1115 C CA . ARG A 1 138 ? -8.235 -7.895 9.929 1.00 87.31 138 ARG A CA 1
ATOM 1116 C C . ARG A 1 138 ? -7.827 -7.951 11.400 1.00 87.31 138 ARG A C 1
ATOM 1118 O O . ARG A 1 138 ? -8.660 -8.304 12.237 1.00 87.31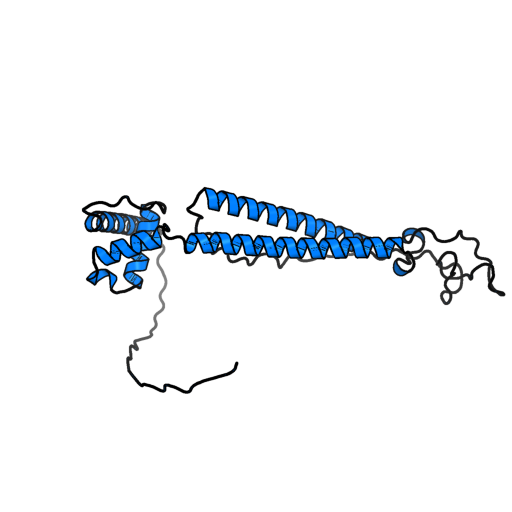 138 ARG A O 1
ATOM 1125 N N . ALA A 1 139 ? -6.585 -7.597 11.725 1.00 83.88 139 ALA A N 1
ATOM 1126 C CA . ALA A 1 139 ? -6.076 -7.604 13.095 1.00 83.88 139 ALA A CA 1
ATOM 1127 C C . ALA A 1 139 ? -6.820 -6.597 13.990 1.00 83.88 139 ALA A C 1
ATOM 1129 O O . ALA A 1 139 ? -7.255 -6.945 15.090 1.00 83.88 139 ALA A O 1
ATOM 1130 N N . THR A 1 140 ? -7.044 -5.382 13.489 1.00 80.50 140 THR A N 1
ATOM 1131 C CA . THR A 1 140 ? -7.810 -4.340 14.196 1.00 80.50 140 THR A CA 1
ATOM 1132 C C . THR A 1 140 ? -9.292 -4.707 14.326 1.00 80.50 140 THR A C 1
ATOM 1134 O O . THR A 1 140 ? -9.886 -4.568 15.398 1.00 80.50 140 THR A O 1
ATOM 1137 N N . ALA A 1 141 ? -9.899 -5.284 13.284 1.00 80.25 141 ALA A N 1
ATOM 1138 C CA . ALA A 1 141 ? -11.279 -5.763 13.342 1.00 80.25 141 ALA A CA 1
ATOM 1139 C C . ALA A 1 141 ? -11.465 -6.938 14.320 1.00 80.25 141 ALA A C 1
ATOM 1141 O O . ALA A 1 141 ? -12.506 -7.035 14.978 1.00 80.25 141 ALA A O 1
ATOM 1142 N N . TYR A 1 142 ? -10.480 -7.838 14.425 1.00 77.88 142 TYR A N 1
ATOM 1143 C CA . TYR A 1 142 ? -10.501 -8.942 15.386 1.00 77.88 142 TYR A CA 1
ATOM 1144 C C . TYR A 1 142 ? -10.519 -8.427 16.824 1.00 77.88 142 TYR A C 1
ATOM 1146 O O . TYR A 1 142 ? -11.280 -8.927 17.650 1.00 77.88 142 TYR A O 1
ATOM 1154 N N . GLU A 1 143 ? -9.740 -7.393 17.119 1.00 69.69 143 GLU A N 1
ATOM 1155 C CA . GLU A 1 143 ? -9.733 -6.781 18.440 1.00 69.69 143 GLU A CA 1
ATOM 1156 C C . GLU A 1 143 ? -11.082 -6.160 18.807 1.00 69.69 143 GLU A C 1
ATOM 1158 O O . GLU A 1 143 ? -11.624 -6.464 19.874 1.00 69.69 143 GLU A O 1
ATOM 1163 N N . ALA A 1 144 ? -11.663 -5.372 17.897 1.00 65.19 144 ALA A N 1
ATOM 1164 C CA . ALA A 1 144 ? -12.979 -4.770 18.092 1.00 65.19 144 ALA A CA 1
ATOM 1165 C C . ALA A 1 144 ? -14.069 -5.831 18.351 1.00 65.19 144 ALA A C 1
ATOM 1167 O O . ALA A 1 144 ? -15.005 -5.607 19.126 1.00 65.19 144 ALA A O 1
ATOM 1168 N N . LYS A 1 145 ? -13.935 -7.010 17.728 1.00 65.94 145 LYS A N 1
ATOM 1169 C CA . LYS A 1 145 ? -14.863 -8.144 17.862 1.00 65.94 145 LYS A CA 1
ATOM 1170 C C . LYS A 1 145 ? -14.532 -9.092 19.017 1.00 65.94 145 LYS A C 1
ATOM 1172 O O . LYS A 1 145 ? -15.378 -9.931 19.351 1.00 65.94 145 LYS A O 1
ATOM 1177 N N . SER A 1 146 ? -13.350 -8.995 19.627 1.00 64.00 146 SER A N 1
ATOM 1178 C CA . SER A 1 146 ? -12.926 -9.952 20.648 1.00 64.00 146 SER A CA 1
ATOM 1179 C C . SER A 1 146 ? -13.867 -9.900 21.860 1.00 64.00 146 SER A C 1
ATOM 1181 O O . SER A 1 146 ? -14.306 -8.835 22.299 1.00 64.00 146 SER A O 1
ATOM 1183 N N . GLY A 1 147 ? -14.219 -11.072 22.401 1.00 55.38 147 GLY A N 1
ATOM 1184 C CA . GLY A 1 147 ? -15.174 -11.221 23.508 1.00 55.38 147 GLY A CA 1
ATOM 1185 C C . GLY A 1 147 ? -14.778 -10.507 24.807 1.00 55.38 147 GLY A C 1
ATOM 1186 O O . GLY A 1 147 ? -15.635 -10.314 25.665 1.00 55.38 147 GLY A O 1
ATOM 1187 N N . ASN A 1 148 ? -13.518 -10.080 24.907 1.00 61.31 148 ASN A N 1
ATOM 1188 C CA . ASN A 1 148 ? -12.932 -9.388 26.049 1.00 61.31 148 ASN A CA 1
ATOM 1189 C C . ASN A 1 148 ? -12.737 -7.884 25.797 1.00 61.31 148 ASN A C 1
ATOM 1191 O O . ASN A 1 148 ? -12.032 -7.241 26.564 1.00 61.31 148 ASN A O 1
ATOM 1195 N N . SER A 1 149 ? -13.323 -7.298 24.746 1.00 74.44 149 SER A N 1
ATOM 1196 C CA . SER A 1 149 ? -13.244 -5.844 24.584 1.00 74.44 149 SER A CA 1
ATOM 1197 C C . SER A 1 149 ? -13.965 -5.150 25.743 1.00 74.44 149 SER A C 1
ATOM 1199 O O . SER A 1 149 ? -15.078 -5.543 26.123 1.00 74.44 149 SER A O 1
ATOM 1201 N N . PHE A 1 150 ? -13.333 -4.119 26.318 1.00 83.94 150 PHE A N 1
ATOM 1202 C CA . PHE A 1 150 ? -13.878 -3.360 27.451 1.00 83.94 150 PHE A CA 1
ATOM 1203 C C . PHE A 1 150 ? -15.345 -2.989 27.218 1.00 83.94 150 PHE A C 1
ATOM 1205 O O . PHE A 1 150 ? -16.215 -3.244 28.054 1.00 83.94 150 PHE A O 1
ATOM 1212 N N . THR A 1 151 ? -15.626 -2.455 26.028 1.00 82.25 151 THR A N 1
ATOM 1213 C CA . THR A 1 151 ? -16.952 -2.012 25.603 1.00 82.25 151 THR A CA 1
ATOM 1214 C C . THR A 1 151 ? -17.975 -3.137 25.688 1.00 82.25 151 THR A C 1
ATOM 1216 O O . THR A 1 151 ? -19.058 -2.912 26.215 1.00 82.25 151 THR A O 1
ATOM 1219 N N . LYS A 1 152 ? -17.663 -4.348 25.212 1.00 82.75 152 LYS A N 1
ATOM 1220 C CA . LYS A 1 152 ? -18.611 -5.470 25.224 1.00 82.75 152 LYS A CA 1
ATOM 1221 C C . LYS A 1 152 ? -18.912 -5.921 26.653 1.00 82.75 152 LYS A C 1
ATOM 1223 O O . LYS A 1 152 ? -20.077 -5.984 27.041 1.00 82.75 152 LYS A O 1
ATOM 1228 N N . VAL A 1 153 ? -17.867 -6.142 27.454 1.00 85.31 153 VAL A N 1
ATOM 1229 C CA . VAL A 1 153 ? -18.003 -6.617 28.839 1.00 85.31 153 VAL A CA 1
ATOM 1230 C C . VAL A 1 153 ? -18.745 -5.598 29.705 1.00 85.31 153 VAL A C 1
ATOM 1232 O O . VAL A 1 153 ? -19.683 -5.952 30.419 1.00 85.31 153 VAL A O 1
ATOM 1235 N N . VAL A 1 154 ? -18.369 -4.321 29.630 1.00 87.69 154 VAL A N 1
ATOM 1236 C CA . VAL A 1 154 ? -18.973 -3.263 30.450 1.00 87.69 154 VAL A CA 1
ATOM 1237 C C . VAL A 1 154 ? -20.389 -2.930 29.983 1.00 87.69 154 VAL A C 1
ATOM 1239 O O . VAL A 1 154 ? -21.266 -2.733 30.822 1.00 87.69 154 VAL A O 1
ATOM 1242 N N . LYS A 1 155 ? -20.667 -2.943 28.672 1.00 89.00 155 LYS A N 1
ATOM 1243 C CA . LYS A 1 155 ? -22.023 -2.733 28.134 1.00 89.00 155 LYS A CA 1
ATOM 1244 C C . LYS A 1 155 ? -23.005 -3.787 28.642 1.00 89.00 155 LYS A C 1
ATOM 1246 O O . LYS A 1 155 ? -24.108 -3.434 29.067 1.00 89.00 155 LYS A O 1
ATOM 1251 N N . ASP A 1 156 ? -22.599 -5.056 28.650 1.00 87.88 156 ASP A N 1
ATOM 1252 C CA . ASP A 1 156 ? -23.431 -6.149 29.157 1.00 87.88 156 ASP A CA 1
ATOM 1253 C C . ASP A 1 156 ? -23.650 -6.040 30.671 1.00 87.88 156 ASP A C 1
ATOM 1255 O O . ASP A 1 156 ? -24.778 -6.196 31.147 1.00 87.88 156 ASP A O 1
ATOM 1259 N N . ARG A 1 157 ? -22.605 -5.703 31.439 1.00 90.12 157 ARG A N 1
ATOM 1260 C CA . ARG A 1 157 ? -22.724 -5.491 32.892 1.00 90.12 157 ARG A CA 1
ATOM 1261 C C . ARG A 1 157 ? -23.615 -4.300 33.237 1.00 90.12 157 ARG A C 1
ATOM 1263 O O . ARG A 1 157 ? -24.469 -4.415 34.114 1.00 90.12 157 ARG A O 1
ATOM 1270 N N . LEU A 1 158 ? -23.488 -3.183 32.522 1.00 90.81 158 LEU A N 1
ATOM 1271 C CA . LEU A 1 158 ? -24.333 -2.008 32.729 1.00 90.81 158 LEU A CA 1
ATOM 1272 C C . LEU A 1 158 ? -25.806 -2.330 32.480 1.00 90.81 158 LEU A C 1
ATOM 1274 O O . LEU A 1 158 ? -26.630 -2.053 33.355 1.00 90.81 158 LEU A O 1
ATOM 1278 N N . ARG A 1 159 ? -26.128 -2.988 31.357 1.00 91.62 159 ARG A N 1
ATOM 1279 C CA . ARG A 1 159 ? -27.497 -3.437 31.052 1.00 91.62 159 ARG A CA 1
ATOM 1280 C C . ARG A 1 159 ? -28.068 -4.337 32.142 1.00 91.62 159 ARG A C 1
ATOM 1282 O O . ARG A 1 159 ? -29.205 -4.125 32.545 1.00 91.62 159 ARG A O 1
ATOM 1289 N N . LYS A 1 160 ? -27.279 -5.287 32.655 1.00 89.94 160 LYS A N 1
ATOM 1290 C CA . LYS A 1 160 ? -27.693 -6.166 33.762 1.00 89.94 160 LYS A CA 1
ATOM 1291 C C . LYS A 1 160 ? -27.911 -5.394 35.068 1.00 89.94 160 LYS A C 1
ATOM 1293 O O . LYS A 1 160 ? -28.868 -5.664 35.782 1.00 89.94 160 LYS A O 1
ATOM 1298 N N . SER A 1 161 ? -27.058 -4.415 35.370 1.00 88.44 161 SER A N 1
ATOM 1299 C CA . SER A 1 161 ? -27.116 -3.648 36.624 1.00 88.44 161 SER A CA 1
ATOM 1300 C C . SER A 1 161 ? -28.286 -2.656 36.705 1.00 88.44 161 SER A C 1
ATOM 1302 O O . SER A 1 161 ? -28.785 -2.363 37.797 1.00 88.44 161 SER A O 1
ATOM 1304 N N . ASN A 1 162 ? -28.707 -2.092 35.567 1.00 88.56 162 ASN A N 1
ATOM 1305 C CA . ASN A 1 162 ? -29.824 -1.152 35.493 1.00 88.56 162 ASN A CA 1
ATOM 1306 C C . ASN A 1 162 ? -30.513 -1.197 34.114 1.00 88.56 162 ASN A C 1
ATOM 1308 O O . ASN A 1 162 ? -30.270 -0.325 33.271 1.00 88.56 162 ASN A O 1
ATOM 1312 N N . PRO A 1 163 ? -31.392 -2.188 33.888 1.00 89.44 163 PRO A N 1
ATOM 1313 C CA . PRO A 1 163 ? -32.079 -2.356 32.610 1.00 89.44 163 PRO A CA 1
ATOM 1314 C C . PRO A 1 163 ? -32.914 -1.131 32.215 1.00 89.44 163 PRO A C 1
ATOM 1316 O O . PRO A 1 163 ? -32.904 -0.725 31.057 1.00 89.44 163 PRO A O 1
ATOM 1319 N N . THR A 1 164 ? -33.586 -0.496 33.182 1.00 91.44 164 THR A N 1
ATOM 1320 C CA . THR A 1 164 ? -34.491 0.636 32.936 1.00 91.44 164 THR A CA 1
ATOM 1321 C C . THR A 1 164 ? -33.745 1.863 32.413 1.00 91.44 164 THR A C 1
ATOM 1323 O O . THR A 1 164 ? -34.145 2.444 31.403 1.00 91.44 164 THR A O 1
ATOM 1326 N N . LYS A 1 165 ? -32.624 2.235 33.052 1.00 90.62 165 LYS A N 1
ATOM 1327 C CA . LYS A 1 165 ? -31.801 3.385 32.632 1.00 90.62 165 LYS A CA 1
ATOM 1328 C C . LYS A 1 165 ? -31.174 3.165 31.253 1.00 90.62 165 LYS A C 1
ATOM 1330 O O . LYS A 1 165 ? -31.106 4.093 30.454 1.00 90.62 165 LYS A O 1
ATOM 1335 N N . TYR A 1 166 ? -30.701 1.949 30.987 1.00 92.56 166 TYR A N 1
ATOM 1336 C CA . TYR A 1 166 ? -29.967 1.612 29.764 1.00 92.56 166 TYR A CA 1
ATOM 1337 C C . TYR A 1 166 ? -30.839 0.986 28.673 1.00 92.56 166 TYR A C 1
ATOM 1339 O O . TYR A 1 166 ? -30.317 0.358 27.748 1.00 92.56 166 TYR A O 1
ATOM 1347 N N . SER A 1 167 ? -32.155 1.191 28.756 1.00 89.75 167 SER A N 1
ATOM 1348 C CA . SER A 1 167 ? -33.095 0.906 27.669 1.00 89.75 167 SER A CA 1
ATOM 1349 C C . SER A 1 167 ? -32.735 1.703 26.410 1.00 89.75 167 SER A C 1
ATOM 1351 O O . SER A 1 167 ? -32.753 1.171 25.301 1.00 89.75 167 SER A O 1
ATOM 1353 N N . GLN A 1 168 ? -32.309 2.958 26.583 1.00 90.19 168 GLN A N 1
ATOM 1354 C CA . GLN A 1 168 ? -31.818 3.807 25.504 1.00 90.19 168 GLN A CA 1
ATOM 1355 C C . GLN A 1 168 ? -30.337 3.537 25.204 1.00 90.19 168 GLN A C 1
ATOM 1357 O O . GLN A 1 168 ? -29.458 3.709 26.055 1.00 90.19 168 GLN A O 1
ATOM 1362 N N . SER A 1 169 ? -30.041 3.174 23.952 1.00 84.25 169 SER A N 1
ATOM 1363 C CA . SER A 1 169 ? -28.675 2.836 23.524 1.00 84.25 169 SER A CA 1
ATOM 1364 C C . SER A 1 169 ? -27.700 4.017 23.603 1.00 84.25 169 SER A C 1
ATOM 1366 O O . SER A 1 169 ? -26.512 3.806 23.840 1.00 84.25 169 SER A O 1
ATOM 1368 N N . SER A 1 170 ? -28.174 5.251 23.424 1.00 84.38 170 SER A N 1
ATOM 1369 C CA . SER A 1 170 ? -27.345 6.463 23.477 1.00 84.38 170 SER A CA 1
ATOM 1370 C C . SER A 1 170 ? -26.798 6.732 24.884 1.00 84.38 170 SER A C 1
ATOM 1372 O O . SER A 1 170 ? -25.609 7.004 25.042 1.00 84.38 170 SER A O 1
ATOM 1374 N N . VAL A 1 171 ? -27.641 6.590 25.912 1.00 90.31 171 VAL A N 1
ATOM 1375 C CA . VAL A 1 171 ? -27.256 6.733 27.327 1.00 90.31 171 VAL A CA 1
ATOM 1376 C C . VAL A 1 171 ? -26.241 5.661 27.715 1.00 90.31 171 VAL A C 1
ATOM 1378 O O . VAL A 1 171 ? -25.232 5.957 28.350 1.00 90.31 171 VAL A O 1
ATOM 1381 N N . LEU A 1 172 ? -26.478 4.422 27.281 1.00 91.12 172 LEU A N 1
ATOM 1382 C CA . LEU A 1 172 ? -25.567 3.307 27.517 1.00 91.12 172 LEU A CA 1
ATOM 1383 C C . LEU A 1 172 ? -24.195 3.542 26.881 1.00 91.12 172 LEU A C 1
ATOM 1385 O O . LEU A 1 172 ? -23.185 3.368 27.550 1.00 91.12 172 LEU A O 1
ATOM 1389 N N . LEU A 1 173 ? -24.146 3.949 25.610 1.00 86.44 173 LEU A N 1
ATOM 1390 C CA . LEU A 1 173 ? -22.879 4.213 24.924 1.00 86.44 173 LEU A CA 1
ATOM 1391 C C . LEU A 1 173 ? -22.108 5.363 25.576 1.00 86.44 173 LEU A C 1
ATOM 1393 O O . LEU A 1 173 ? -20.910 5.223 25.800 1.00 86.44 173 LEU A O 1
ATOM 1397 N N . ARG A 1 174 ? -22.784 6.457 25.946 1.00 90.19 174 ARG A N 1
ATOM 1398 C CA . ARG A 1 174 ? -22.159 7.581 26.661 1.00 90.19 174 ARG A CA 1
ATOM 1399 C C . ARG A 1 174 ? -21.497 7.126 27.962 1.00 90.19 174 ARG A C 1
ATOM 1401 O O . ARG A 1 174 ? -20.334 7.440 28.200 1.00 90.19 174 ARG A O 1
ATOM 1408 N N . ASP A 1 175 ? -22.220 6.363 28.777 1.00 91.94 175 ASP A N 1
ATOM 1409 C CA . ASP A 1 175 ? -21.718 5.890 30.068 1.00 91.94 175 ASP A CA 1
ATOM 1410 C C . ASP A 1 175 ? -20.605 4.841 29.902 1.00 91.94 175 ASP A C 1
ATOM 1412 O O . ASP A 1 175 ? -19.637 4.853 30.662 1.00 91.94 175 ASP A O 1
ATOM 1416 N N . VAL A 1 176 ? -20.678 3.982 28.877 1.00 89.75 176 VAL A N 1
ATOM 1417 C CA . VAL A 1 176 ? -19.580 3.068 28.517 1.00 89.75 176 VAL A CA 1
ATOM 1418 C C . VAL A 1 176 ? -18.324 3.850 28.136 1.00 89.75 176 VAL A C 1
ATOM 1420 O O . VAL A 1 176 ? -17.250 3.499 28.611 1.00 89.75 176 VAL A O 1
ATOM 1423 N N . MET A 1 177 ? -18.437 4.922 27.345 1.00 86.38 177 MET A N 1
ATOM 1424 C CA . MET A 1 177 ? -17.289 5.763 26.979 1.00 86.38 177 MET A CA 1
ATOM 1425 C C . MET A 1 177 ? -16.700 6.490 28.191 1.00 86.38 177 MET A C 1
ATOM 1427 O O . MET A 1 177 ? -15.483 6.525 28.349 1.00 86.38 177 MET A O 1
ATOM 1431 N N . ALA A 1 178 ? -17.541 7.003 29.094 1.00 87.75 178 ALA A N 1
ATOM 1432 C CA . ALA A 1 178 ? -17.074 7.614 30.337 1.00 87.75 178 ALA A CA 1
ATOM 1433 C C . ALA A 1 178 ? -16.289 6.611 31.202 1.00 87.75 178 ALA A C 1
ATOM 1435 O O . ALA A 1 178 ? -15.211 6.928 31.703 1.00 87.75 178 ALA A O 1
ATOM 1436 N N . LEU A 1 179 ? -16.791 5.380 31.340 1.00 90.44 179 LEU A N 1
ATOM 1437 C CA . LEU A 1 179 ? -16.086 4.315 32.057 1.00 90.44 179 LEU A CA 1
ATOM 1438 C C . LEU A 1 179 ? -14.813 3.878 31.330 1.00 90.44 179 LEU A C 1
ATOM 1440 O O . LEU A 1 179 ? -13.810 3.611 31.985 1.00 90.44 179 LEU A O 1
ATOM 1444 N N . LYS A 1 180 ? -14.835 3.832 29.996 1.00 86.50 180 LYS A N 1
ATOM 1445 C CA . LYS A 1 180 ? -13.677 3.491 29.164 1.00 86.50 180 LYS A CA 1
ATOM 1446 C C . LYS A 1 180 ? -12.514 4.440 29.449 1.00 86.50 180 LYS A C 1
ATOM 1448 O O . LYS A 1 180 ? -11.406 3.982 29.717 1.00 86.50 180 LYS A O 1
ATOM 1453 N N . THR A 1 181 ? -12.803 5.738 29.532 1.00 83.88 181 THR A N 1
ATOM 1454 C CA . THR A 1 181 ? -11.842 6.761 29.959 1.00 83.88 181 THR A CA 1
ATOM 1455 C C . THR A 1 181 ? -11.441 6.611 31.429 1.00 83.88 181 THR A C 1
ATOM 1457 O O . THR A 1 181 ? -10.270 6.744 31.756 1.00 83.88 181 THR A O 1
ATOM 1460 N N . ALA A 1 182 ? -12.379 6.312 32.334 1.00 87.38 182 ALA A N 1
ATOM 1461 C CA . ALA A 1 182 ? -12.088 6.207 33.770 1.00 87.38 182 ALA A CA 1
ATOM 1462 C C . ALA A 1 182 ? -11.171 5.031 34.142 1.00 87.38 182 ALA A C 1
ATOM 1464 O O . ALA A 1 182 ? -10.427 5.125 35.117 1.00 87.38 182 ALA A O 1
ATOM 1465 N N . TYR A 1 183 ? -11.274 3.921 33.411 1.00 84.81 183 TYR A N 1
ATOM 1466 C CA . TYR A 1 183 ? -10.529 2.688 33.664 1.00 84.81 183 TYR A CA 1
ATOM 1467 C C . TYR A 1 183 ? -9.359 2.488 32.687 1.00 84.81 183 TYR A C 1
ATOM 1469 O O . TYR A 1 183 ? -8.761 1.412 32.680 1.00 84.81 183 TYR A O 1
ATOM 1477 N N . ASP A 1 184 ? -9.025 3.484 31.858 1.00 81.94 184 ASP A N 1
ATOM 1478 C CA . ASP A 1 184 ? -7.985 3.392 30.822 1.00 81.94 184 ASP A CA 1
ATOM 1479 C C . ASP A 1 184 ? -8.124 2.129 29.953 1.00 81.94 184 ASP A C 1
ATOM 1481 O O . ASP A 1 184 ? -7.156 1.402 29.717 1.00 81.94 184 ASP A O 1
ATOM 1485 N N . ASN A 1 185 ? -9.351 1.830 29.517 1.00 75.06 185 ASN A N 1
ATOM 1486 C CA . ASN A 1 185 ? -9.713 0.625 28.762 1.00 75.06 185 ASN A CA 1
ATOM 1487 C C . ASN A 1 185 ? -9.483 -0.720 29.492 1.00 75.06 185 ASN A C 1
ATOM 1489 O O . ASN A 1 185 ? -9.598 -1.780 28.878 1.00 75.06 185 ASN A O 1
ATOM 1493 N N . LYS A 1 186 ? -9.177 -0.736 30.794 1.00 81.81 186 LYS A N 1
ATOM 1494 C CA . LYS A 1 186 ? -9.009 -1.983 31.559 1.00 81.81 186 LYS A CA 1
ATOM 1495 C C . LYS A 1 186 ? -10.355 -2.510 32.032 1.00 81.81 186 LYS A C 1
ATOM 1497 O O . LYS A 1 186 ? -11.135 -1.779 32.632 1.00 81.81 186 LYS A O 1
ATOM 1502 N N . ILE A 1 187 ? -10.625 -3.794 31.799 1.00 82.31 187 ILE A N 1
ATOM 1503 C CA . ILE A 1 187 ? -11.875 -4.425 32.237 1.00 82.31 187 ILE A CA 1
ATOM 1504 C C . ILE A 1 187 ? -11.925 -4.426 33.774 1.00 82.31 187 ILE A C 1
ATOM 1506 O O . ILE A 1 187 ? -11.041 -5.017 34.399 1.00 82.31 187 ILE A O 1
ATOM 1510 N N . PRO A 1 188 ? -12.956 -3.831 34.398 1.00 82.88 188 PRO A N 1
ATOM 1511 C CA . PRO A 1 188 ? -13.114 -3.876 35.844 1.00 82.88 188 PRO A CA 1
ATOM 1512 C C . PRO A 1 188 ? -13.311 -5.322 36.320 1.00 82.88 188 PRO A C 1
ATOM 1514 O O . PRO A 1 188 ? -14.073 -6.096 35.720 1.00 82.88 188 PRO A O 1
ATOM 1517 N N . THR A 1 189 ? -12.647 -5.705 37.410 1.00 81.94 189 THR A N 1
ATOM 1518 C CA . THR A 1 189 ? -12.904 -6.979 38.099 1.00 81.94 189 THR A CA 1
ATOM 1519 C C . THR A 1 189 ? -14.377 -7.065 38.494 1.00 81.94 189 THR A C 1
ATOM 1521 O O . THR A 1 189 ? -14.967 -6.057 38.866 1.00 81.94 189 THR A O 1
ATOM 1524 N N . VAL A 1 190 ? -14.997 -8.242 38.361 1.00 75.12 190 VAL A N 1
ATOM 1525 C CA . VAL A 1 190 ? -16.412 -8.429 38.727 1.00 75.12 190 VAL A CA 1
ATOM 1526 C C . VAL A 1 190 ? -16.555 -8.213 40.233 1.00 75.12 190 VAL A C 1
ATOM 1528 O O . VAL A 1 190 ? -16.000 -8.984 41.013 1.00 75.12 190 VAL A O 1
ATOM 1531 N N . SER A 1 191 ? -17.281 -7.173 40.633 1.00 71.75 191 SER A N 1
ATOM 1532 C CA . SER A 1 191 ? -17.611 -6.881 42.023 1.00 71.75 191 SER A CA 1
ATOM 1533 C C . SER A 1 191 ? -19.074 -7.221 42.286 1.00 71.75 191 SER A C 1
ATOM 1535 O O . SER A 1 191 ? -19.941 -7.105 41.418 1.00 71.75 191 SER A O 1
ATOM 1537 N N . GLN A 1 192 ? -19.387 -7.594 43.526 1.00 67.00 192 GLN A N 1
ATOM 1538 C CA . GLN A 1 192 ? -20.767 -7.821 43.961 1.00 67.00 192 GLN A CA 1
ATOM 1539 C C . GLN A 1 192 ? -21.615 -6.534 43.883 1.00 67.00 192 GLN A C 1
ATOM 1541 O O . GLN A 1 192 ? -22.841 -6.598 43.946 1.00 67.00 192 GLN A O 1
ATOM 1546 N N . ASN A 1 193 ? -20.973 -5.367 43.708 1.00 80.62 193 ASN A N 1
ATOM 1547 C CA . ASN A 1 193 ? -21.618 -4.057 43.694 1.00 80.62 193 ASN A CA 1
ATOM 1548 C C . ASN A 1 193 ? -21.264 -3.182 42.471 1.00 80.62 193 ASN A C 1
ATOM 1550 O O . ASN A 1 193 ? -21.221 -1.952 42.574 1.00 80.62 193 ASN A O 1
ATOM 1554 N N . ASP A 1 194 ? -21.068 -3.805 41.300 1.00 79.69 194 ASP A N 1
ATOM 1555 C CA . ASP A 1 194 ? -20.750 -3.141 40.016 1.00 79.69 194 ASP A CA 1
ATOM 1556 C C . ASP A 1 194 ? -21.637 -1.907 39.731 1.00 79.69 194 ASP A C 1
ATOM 1558 O O . ASP A 1 194 ? -21.176 -0.889 39.213 1.00 79.69 194 ASP A O 1
ATOM 1562 N N . LYS A 1 195 ? -22.921 -1.951 40.119 1.00 83.50 195 LYS A N 1
ATOM 1563 C CA . LYS A 1 195 ? -23.874 -0.845 39.927 1.00 83.50 195 LYS A CA 1
ATOM 1564 C C . LYS A 1 195 ? -23.416 0.453 40.596 1.00 83.50 195 LYS A C 1
ATOM 1566 O O . LYS A 1 195 ? -23.483 1.516 39.977 1.00 83.50 195 LYS A O 1
ATOM 1571 N N . LEU A 1 196 ? -23.013 0.382 41.864 1.00 84.00 196 LEU A N 1
ATOM 1572 C CA . LEU A 1 196 ? -22.620 1.554 42.648 1.00 84.00 196 LEU A CA 1
ATOM 1573 C C . LEU A 1 196 ? -21.246 2.064 42.213 1.00 84.00 196 LEU A C 1
ATOM 1575 O O . LEU A 1 196 ? -21.051 3.274 42.090 1.00 84.00 196 LEU A O 1
ATOM 1579 N N . GLU A 1 197 ? -20.326 1.149 41.915 1.00 85.94 197 GLU A N 1
ATOM 1580 C CA . GLU A 1 197 ? -18.974 1.490 41.481 1.00 85.94 197 GLU A CA 1
ATOM 1581 C C . GLU A 1 197 ? -18.979 2.221 40.131 1.00 85.94 197 GLU A C 1
ATOM 1583 O O . GLU A 1 197 ? -18.427 3.320 40.015 1.00 85.94 197 GLU A O 1
ATOM 1588 N N . PHE A 1 198 ? -19.705 1.693 39.139 1.00 90.06 198 PHE A N 1
ATOM 1589 C CA . PHE A 1 198 ? -19.840 2.348 37.839 1.00 90.06 198 PHE A CA 1
ATOM 1590 C C . PHE A 1 198 ? -20.525 3.707 37.951 1.00 90.06 198 PHE A C 1
ATOM 1592 O O . PHE A 1 198 ? -20.072 4.674 37.342 1.00 90.06 198 PHE A O 1
ATOM 1599 N N . GLN A 1 199 ? -21.578 3.829 38.765 1.00 88.50 199 GLN A N 1
ATOM 1600 C CA . GLN A 1 199 ? -22.236 5.120 38.975 1.00 88.50 199 GLN A CA 1
ATOM 1601 C C . GLN A 1 199 ? -21.305 6.154 39.605 1.00 88.50 199 GLN A C 1
ATOM 1603 O O . GLN A 1 199 ? -21.323 7.316 39.193 1.00 88.50 199 GLN A O 1
ATOM 1608 N N . LYS A 1 200 ? -20.492 5.748 40.585 1.00 90.25 200 LYS A N 1
ATOM 1609 C CA . LYS A 1 200 ? -19.503 6.625 41.210 1.00 90.25 200 LYS A CA 1
ATOM 1610 C C . LYS A 1 200 ? -18.490 7.110 40.173 1.00 90.25 200 LYS A C 1
ATOM 1612 O O . LYS A 1 200 ? -18.286 8.315 40.052 1.00 90.25 200 LYS A O 1
ATOM 1617 N N . LYS A 1 201 ? -17.936 6.203 39.363 1.00 90.19 201 LYS A N 1
ATOM 1618 C CA . LYS A 1 201 ? -16.950 6.558 38.332 1.00 90.19 201 LYS A CA 1
ATOM 1619 C C . LYS A 1 201 ? -17.515 7.440 37.225 1.00 90.19 201 LYS A C 1
ATOM 1621 O O . LYS A 1 201 ? -16.877 8.421 36.860 1.00 90.19 201 LYS A O 1
ATOM 1626 N N . ILE A 1 202 ? -18.732 7.171 36.756 1.00 90.56 202 ILE A N 1
ATOM 1627 C CA . ILE A 1 202 ? -19.408 8.032 35.772 1.00 90.56 202 ILE A CA 1
ATOM 1628 C C . ILE A 1 202 ? -19.587 9.454 36.330 1.00 90.56 202 ILE A C 1
ATOM 1630 O O . ILE A 1 202 ? -19.322 10.433 35.633 1.00 90.56 202 ILE A O 1
ATOM 1634 N N . LYS A 1 203 ? -19.984 9.595 37.602 1.00 90.62 203 LYS A N 1
ATOM 1635 C CA . LYS A 1 203 ? -20.096 10.909 38.259 1.00 90.62 203 LYS A CA 1
ATOM 1636 C C . LYS A 1 203 ? -18.741 11.611 38.391 1.00 90.62 203 LYS A C 1
ATOM 1638 O O . LYS A 1 203 ? -18.655 12.810 38.138 1.00 90.62 203 LYS A O 1
ATOM 1643 N N . GLU A 1 204 ? -17.686 10.886 38.754 1.00 90.12 204 GLU A N 1
ATOM 1644 C CA . GLU A 1 204 ? -16.324 11.434 38.830 1.00 90.12 204 GLU A CA 1
ATOM 1645 C C . GLU A 1 204 ? -15.848 11.968 37.470 1.00 90.12 204 GLU A C 1
ATOM 1647 O O . GLU A 1 204 ? -15.311 13.069 37.401 1.00 90.12 204 GLU A O 1
ATOM 1652 N N . VAL A 1 205 ? -16.094 11.246 36.374 1.00 88.56 205 VAL A N 1
ATOM 1653 C CA . VAL A 1 205 ? -15.733 11.713 35.024 1.00 88.56 205 VAL A CA 1
ATOM 1654 C C . VAL A 1 205 ? -16.535 12.952 34.631 1.00 88.56 205 VAL A C 1
ATOM 1656 O O . VAL A 1 205 ? -15.953 13.953 34.223 1.00 88.56 205 VAL A O 1
ATOM 1659 N N . ASN A 1 206 ? -17.854 12.939 34.827 1.00 85.62 206 ASN A N 1
ATOM 1660 C CA . ASN A 1 206 ? -18.704 14.081 34.477 1.00 85.62 206 ASN A CA 1
ATOM 1661 C C . ASN A 1 206 ? -18.359 15.344 35.285 1.00 85.62 206 ASN A C 1
ATOM 1663 O O . ASN A 1 206 ? -18.453 16.454 34.769 1.00 85.62 206 ASN A O 1
ATOM 1667 N N . THR A 1 207 ? -17.944 15.190 36.546 1.00 87.94 207 THR A N 1
ATOM 1668 C CA . THR A 1 207 ? -17.504 16.327 37.373 1.00 87.94 207 THR A CA 1
ATOM 1669 C C . THR A 1 207 ? -16.144 16.870 36.947 1.00 87.94 207 THR A C 1
ATOM 1671 O O . THR A 1 207 ? -15.959 18.082 37.006 1.00 87.94 207 THR A O 1
ATOM 1674 N N . LYS A 1 208 ? -15.215 16.023 36.482 1.00 86.00 208 LYS A N 1
ATOM 1675 C CA . LYS A 1 208 ? -13.948 16.477 35.882 1.00 86.00 208 LYS A CA 1
ATOM 1676 C C . LYS A 1 208 ? -14.188 17.286 34.607 1.00 86.00 208 LYS A C 1
ATOM 1678 O O . LYS A 1 208 ? -13.730 18.417 34.537 1.00 86.00 208 LYS A O 1
ATOM 1683 N N . ILE A 1 209 ? -15.001 16.760 33.687 1.00 82.12 209 ILE A N 1
ATOM 1684 C CA . ILE A 1 209 ? -15.362 17.449 32.434 1.00 82.12 209 ILE A CA 1
ATOM 1685 C C . ILE A 1 209 ? -16.011 18.809 32.724 1.00 82.12 209 ILE A C 1
ATOM 1687 O O . ILE A 1 209 ? -15.680 19.807 32.093 1.00 82.12 209 ILE A O 1
ATOM 1691 N N . LYS A 1 210 ? -16.916 18.871 33.711 1.00 82.19 210 LYS A N 1
ATOM 1692 C CA . LYS A 1 210 ? -17.557 20.133 34.101 1.00 82.19 210 LYS A CA 1
ATOM 1693 C C . LYS A 1 210 ? -16.547 21.160 34.630 1.00 82.19 210 LYS A C 1
ATOM 1695 O O . LYS A 1 210 ? -16.629 22.323 34.265 1.00 82.19 210 LYS A O 1
ATOM 1700 N N . LYS A 1 211 ? -15.593 20.733 35.464 1.00 81.00 211 LYS A N 1
ATOM 1701 C CA . LYS A 1 211 ? -14.562 21.626 36.015 1.00 81.00 211 LYS A CA 1
ATOM 1702 C C . LYS A 1 211 ? -13.634 22.184 34.939 1.00 81.00 211 LYS A C 1
ATOM 1704 O O . LYS A 1 211 ? -13.314 23.359 35.015 1.00 81.00 211 LYS A O 1
ATOM 1709 N N . GLU A 1 212 ? -13.239 21.365 33.964 1.00 76.12 212 GLU A N 1
ATOM 1710 C CA . GLU A 1 212 ? -12.414 21.803 32.827 1.00 76.12 212 GLU A CA 1
ATOM 1711 C C . GLU A 1 212 ? -13.135 22.872 31.991 1.00 76.12 212 GLU A C 1
ATOM 1713 O O . GLU A 1 212 ? -12.549 23.901 31.659 1.00 76.12 212 GLU A O 1
ATOM 1718 N N . TYR A 1 213 ? -14.435 22.687 31.745 1.00 73.00 213 TYR A N 1
ATOM 1719 C CA . TYR A 1 213 ? -15.256 23.664 31.027 1.00 73.00 213 TYR A CA 1
ATOM 1720 C C . TYR A 1 213 ? -15.423 24.990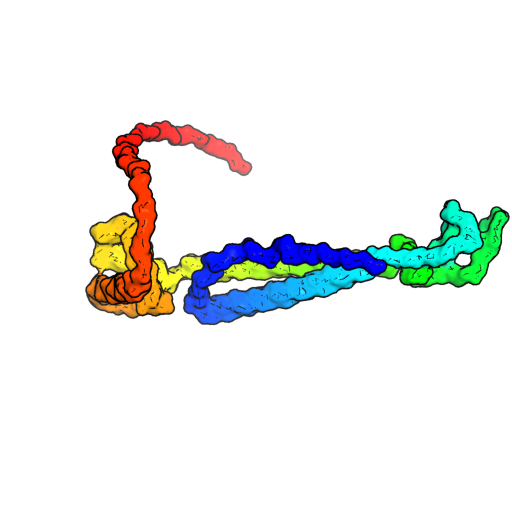 31.794 1.00 73.00 213 TYR A C 1
ATOM 1722 O O . TYR A 1 213 ? -15.351 26.067 31.204 1.00 73.00 213 TYR A O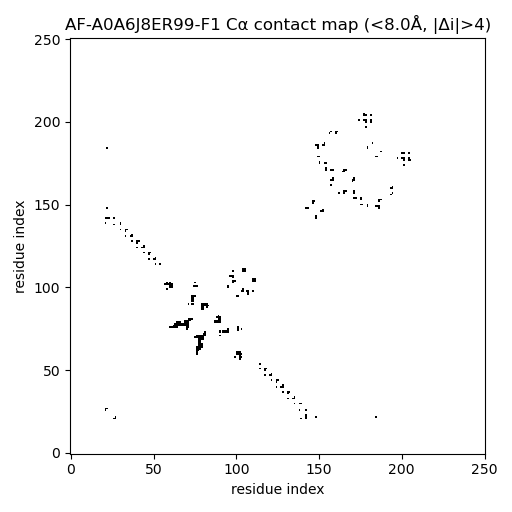 1
ATOM 1730 N N . ASP A 1 214 ? -15.613 24.924 33.115 1.00 72.44 214 ASP A N 1
ATOM 1731 C CA . ASP A 1 214 ? -15.774 26.115 33.957 1.00 72.44 214 ASP A CA 1
ATOM 1732 C C . ASP A 1 214 ? -14.452 26.910 34.102 1.00 72.44 214 ASP A C 1
ATOM 1734 O O . ASP A 1 214 ? -14.492 28.128 34.279 1.00 72.44 214 ASP A O 1
ATOM 1738 N N . SER A 1 215 ? -13.281 26.266 33.982 1.00 63.09 215 SER A N 1
ATOM 1739 C CA . SER A 1 215 ? -11.973 26.949 33.992 1.00 63.09 215 SER A CA 1
ATOM 1740 C C . SER A 1 215 ? -11.644 27.700 32.694 1.00 63.09 215 SER A C 1
ATOM 1742 O O . SER A 1 215 ? -11.032 28.768 32.763 1.00 63.09 215 SER A O 1
ATOM 1744 N N . ASP A 1 216 ? -12.099 27.210 31.537 1.00 54.38 216 ASP A N 1
ATOM 1745 C CA . ASP A 1 216 ? -11.867 27.853 30.230 1.00 54.38 216 ASP A CA 1
ATOM 1746 C C . ASP A 1 216 ? -12.813 29.039 29.959 1.00 54.38 216 ASP A C 1
ATOM 1748 O O . ASP A 1 216 ? -12.545 29.877 29.100 1.00 54.38 216 ASP A O 1
ATOM 1752 N N . SER A 1 217 ? -13.903 29.173 30.723 1.00 53.75 217 SER A N 1
ATOM 1753 C CA . SER A 1 217 ? -14.892 30.248 30.552 1.00 53.75 217 SER A CA 1
ATOM 1754 C C . SER A 1 217 ? -14.517 31.575 31.245 1.00 53.75 217 SER A C 1
ATOM 1756 O O . SER A 1 217 ? -15.364 32.466 31.346 1.00 53.75 217 SER A O 1
ATOM 1758 N N . SER A 1 218 ? -13.277 31.728 31.734 1.00 49.19 218 SER A N 1
ATOM 1759 C CA . SER A 1 218 ? -12.811 32.915 32.478 1.00 49.19 218 SER A CA 1
ATOM 1760 C C . SER A 1 218 ? -11.978 33.923 31.669 1.00 49.19 218 SER A C 1
ATOM 1762 O O . SER A 1 218 ? -11.517 34.916 32.229 1.00 49.19 218 SER A O 1
ATOM 1764 N N . ILE A 1 219 ? -11.844 33.748 30.349 1.00 45.41 219 ILE A N 1
ATOM 1765 C CA . ILE A 1 219 ? -11.361 34.822 29.467 1.00 45.41 219 ILE A CA 1
ATOM 1766 C C . ILE A 1 219 ? -12.569 35.648 29.021 1.00 45.41 219 ILE A C 1
ATOM 1768 O O . ILE A 1 219 ? -13.315 35.284 28.113 1.00 45.41 219 ILE A O 1
ATOM 1772 N N . THR A 1 220 ? -12.780 36.760 29.717 1.00 46.34 220 THR A N 1
ATOM 1773 C CA . THR A 1 220 ? -13.714 37.811 29.328 1.00 46.34 220 THR A CA 1
ATOM 1774 C C . THR A 1 220 ? -13.150 38.597 28.150 1.00 46.34 220 THR A C 1
ATOM 1776 O O . THR A 1 220 ? -12.073 39.165 28.274 1.00 46.34 220 THR A O 1
ATOM 1779 N N . ASP A 1 221 ? -13.918 38.707 27.072 1.00 36.25 221 ASP A N 1
ATOM 1780 C CA . ASP A 1 221 ? -14.225 40.005 26.469 1.00 36.25 221 ASP A CA 1
ATOM 1781 C C . ASP A 1 221 ? -15.624 39.935 25.843 1.00 36.25 221 ASP A C 1
ATOM 1783 O O . ASP A 1 221 ? -15.970 39.029 25.085 1.00 36.25 221 ASP A O 1
ATOM 1787 N N . SER A 1 222 ? -16.477 40.857 26.279 1.00 41.38 222 SER A N 1
ATOM 1788 C CA . SER A 1 222 ? -17.907 40.931 25.965 1.00 41.38 222 SER A CA 1
ATOM 1789 C C . SER A 1 222 ? -18.184 41.665 24.628 1.00 41.38 222 SER A C 1
ATOM 1791 O O . SER A 1 222 ? -17.265 42.216 24.028 1.00 41.38 222 SER A O 1
ATOM 1793 N N . PRO A 1 223 ? -19.433 41.647 24.113 1.00 54.81 223 PRO A N 1
ATOM 1794 C CA . PRO A 1 223 ? -19.758 41.300 22.720 1.00 54.81 223 PRO A CA 1
ATOM 1795 C C . PRO A 1 223 ? -20.057 42.508 21.805 1.00 54.81 223 PRO A C 1
ATOM 1797 O O . PRO A 1 223 ? -20.068 43.654 22.254 1.00 54.81 223 PRO A O 1
ATOM 1800 N N . PRO A 1 224 ? -20.515 42.250 20.558 1.00 38.22 224 PRO A N 1
ATOM 1801 C CA . PRO A 1 224 ? -21.825 42.812 20.230 1.00 38.22 224 PRO A CA 1
ATOM 1802 C C . PRO A 1 224 ? -22.810 41.820 19.587 1.00 38.22 224 PRO A C 1
ATOM 1804 O O . PRO A 1 224 ? -22.525 41.123 18.619 1.00 38.22 224 PRO A O 1
ATOM 1807 N N . SER A 1 225 ? -24.018 41.845 20.155 1.00 41.94 225 SER A N 1
ATOM 1808 C CA . SER A 1 225 ? -25.344 41.767 19.526 1.00 41.94 225 SER A CA 1
ATOM 1809 C C . SER A 1 225 ? -25.424 41.410 18.033 1.00 41.94 225 SER A C 1
ATOM 1811 O O . SER A 1 225 ? -24.978 42.177 17.181 1.00 41.94 225 SER A O 1
ATOM 1813 N N . LYS A 1 226 ? -26.209 40.367 17.724 1.00 41.19 226 LYS A N 1
ATOM 1814 C CA . LYS A 1 226 ? -27.321 40.467 16.761 1.00 41.19 226 LYS A CA 1
ATOM 1815 C C . LYS A 1 226 ? -28.351 39.351 16.963 1.00 41.19 226 LYS A C 1
ATOM 1817 O O . LYS A 1 226 ? -28.034 38.170 17.035 1.00 41.19 226 LYS A O 1
ATOM 1822 N N . LYS A 1 227 ? -29.605 39.794 17.051 1.00 38.88 227 LYS A N 1
ATOM 1823 C CA . LYS A 1 227 ? -30.852 39.024 17.008 1.00 38.88 227 LYS A CA 1
ATOM 1824 C C . LYS A 1 227 ? -30.969 38.246 15.690 1.00 38.88 227 LYS A C 1
ATOM 1826 O O . LYS A 1 227 ? -30.709 38.834 14.646 1.00 38.88 227 LYS A O 1
ATOM 1831 N N . ASN A 1 228 ? -31.452 37.004 15.733 1.00 32.41 228 ASN A N 1
ATOM 1832 C CA . ASN A 1 228 ? -32.743 36.564 15.163 1.00 32.41 228 ASN A CA 1
ATOM 1833 C C . ASN A 1 228 ? -32.788 35.025 15.068 1.00 32.41 228 ASN A C 1
ATOM 1835 O O . ASN A 1 228 ? -31.878 34.404 14.541 1.00 32.41 228 ASN A O 1
ATOM 1839 N N . VAL A 1 229 ? -33.747 34.389 15.749 1.00 35.00 229 VAL A N 1
ATOM 1840 C CA . VAL A 1 229 ? -34.981 33.822 15.159 1.00 35.00 229 VAL A CA 1
ATOM 1841 C C . VAL A 1 229 ? -34.701 32.603 14.271 1.00 35.00 229 VAL A C 1
ATOM 1843 O O . VAL A 1 229 ? -34.382 32.757 13.102 1.00 35.00 229 VAL A O 1
ATOM 1846 N N . TYR A 1 230 ? -34.949 31.397 14.792 1.00 29.77 230 TYR A N 1
ATOM 1847 C CA . TYR A 1 230 ? -36.047 30.586 14.260 1.00 29.77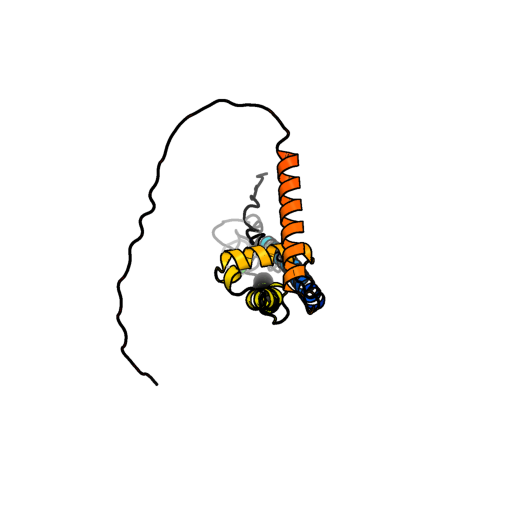 230 TYR A CA 1
ATOM 1848 C C . TYR A 1 230 ? -36.558 29.565 15.280 1.00 29.77 230 TYR A C 1
ATOM 1850 O O . TYR A 1 230 ? -35.832 29.010 16.100 1.00 29.77 230 TYR A O 1
ATOM 1858 N N . ARG A 1 231 ? -37.877 29.434 15.229 1.00 31.50 231 ARG A N 1
ATOM 1859 C CA . ARG A 1 231 ? -38.812 28.754 16.115 1.00 31.50 231 ARG A CA 1
ATOM 1860 C C . ARG A 1 231 ? -39.034 27.322 15.604 1.00 31.50 231 ARG A C 1
ATOM 1862 O O . ARG A 1 231 ? -38.865 27.078 14.418 1.00 31.50 231 ARG A O 1
ATOM 1869 N N . HIS A 1 232 ? -39.404 26.441 16.534 1.00 34.81 232 HIS A N 1
ATOM 1870 C CA . HIS A 1 232 ? -39.986 25.095 16.416 1.00 34.81 232 HIS A CA 1
ATOM 1871 C C . HIS A 1 232 ? -40.326 24.534 15.023 1.00 34.81 232 HIS A C 1
ATOM 1873 O O . HIS A 1 232 ? -41.016 25.192 14.258 1.00 34.81 232 HIS A O 1
ATOM 1879 N N . SER A 1 233 ? -40.040 23.238 14.840 1.00 33.56 233 SER A N 1
ATOM 1880 C CA . SER A 1 233 ? -41.098 22.241 14.598 1.00 33.56 233 SER A CA 1
ATOM 1881 C C . SER A 1 233 ? -40.645 20.848 15.036 1.00 33.56 233 SER A C 1
ATOM 1883 O O . SER A 1 233 ? -39.705 20.271 14.498 1.00 33.56 233 SER A O 1
ATOM 1885 N N . ALA A 1 234 ? -41.334 20.332 16.050 1.00 34.53 234 ALA A N 1
ATOM 1886 C CA . ALA A 1 234 ? -41.514 18.910 16.257 1.00 34.53 234 ALA A CA 1
ATOM 1887 C C . ALA A 1 234 ? -42.813 18.545 15.542 1.00 34.53 234 ALA A C 1
ATOM 1889 O O . ALA A 1 234 ? -43.835 19.150 15.842 1.00 34.53 234 ALA A O 1
ATOM 1890 N N . GLU A 1 235 ? -42.774 17.567 14.646 1.00 33.12 235 GLU A N 1
ATOM 1891 C CA . GLU A 1 235 ? -43.969 16.870 14.184 1.00 33.12 235 GLU A CA 1
ATOM 1892 C C . GLU A 1 235 ? -43.615 15.401 13.943 1.00 33.12 235 GLU A C 1
ATOM 1894 O O . GLU A 1 235 ? -42.788 15.031 13.113 1.00 33.12 235 GLU A O 1
ATOM 1899 N N . SER A 1 236 ? -44.211 14.577 14.793 1.00 35.59 236 SER A N 1
ATOM 1900 C CA . SER A 1 236 ? -44.402 13.140 14.669 1.00 35.59 236 SER A CA 1
ATOM 1901 C C . SER A 1 236 ? -45.519 12.836 13.672 1.00 35.59 236 SER A C 1
ATOM 1903 O O . SER A 1 236 ? -46.522 13.539 13.731 1.00 35.59 236 SER A O 1
ATOM 1905 N N . GLN A 1 237 ? -45.415 11.740 12.910 1.00 34.47 237 GLN A N 1
ATOM 1906 C CA . GLN A 1 237 ? -46.489 10.747 12.663 1.00 34.47 237 GLN A CA 1
ATOM 1907 C C . GLN A 1 237 ? -45.998 9.688 11.648 1.00 34.47 237 GLN A C 1
ATOM 1909 O O . GLN A 1 237 ? -45.444 10.037 10.614 1.00 34.47 237 GLN A O 1
ATOM 1914 N N . THR A 1 238 ? -45.815 8.428 12.063 1.00 34.97 238 THR A N 1
ATOM 1915 C CA . THR A 1 238 ? -46.744 7.265 12.043 1.00 34.97 238 THR A CA 1
ATOM 1916 C C . THR A 1 238 ? -46.872 6.550 10.693 1.00 34.97 238 THR A C 1
ATOM 1918 O O . THR A 1 238 ? -47.296 7.137 9.709 1.00 34.97 238 THR A O 1
ATOM 1921 N N . ASP A 1 239 ? -46.568 5.247 10.753 1.00 31.41 239 ASP A N 1
ATOM 1922 C CA . ASP A 1 239 ? -47.210 4.098 10.099 1.00 31.41 239 ASP A CA 1
ATOM 1923 C C . ASP A 1 239 ? -47.436 4.072 8.577 1.00 31.41 239 ASP A C 1
ATOM 1925 O O . ASP A 1 239 ? -48.240 4.816 8.035 1.00 31.41 239 ASP A O 1
ATOM 1929 N N . SER A 1 240 ? -46.880 3.043 7.915 1.00 35.69 240 SER A N 1
ATOM 1930 C CA . SER A 1 240 ? -47.686 1.906 7.418 1.00 35.69 240 SER A CA 1
ATOM 1931 C C . SER A 1 240 ? -46.842 0.845 6.679 1.00 35.69 240 SER A C 1
ATOM 1933 O O . SER A 1 240 ? -46.336 1.057 5.585 1.00 35.69 240 SER A O 1
ATOM 1935 N N . LYS A 1 241 ? -46.705 -0.315 7.332 1.00 38.19 241 LYS A N 1
ATOM 1936 C CA . LYS A 1 241 ? -47.004 -1.677 6.842 1.00 38.19 241 LYS A CA 1
ATOM 1937 C C . LYS A 1 241 ? -46.692 -2.097 5.386 1.00 38.19 241 LYS A C 1
ATOM 1939 O O . LYS A 1 241 ? -47.330 -1.675 4.435 1.00 38.19 241 LYS A O 1
ATOM 1944 N N . ALA A 1 242 ? -45.931 -3.198 5.359 1.00 35.12 242 ALA A N 1
ATOM 1945 C CA . ALA A 1 242 ? -46.155 -4.446 4.617 1.00 35.12 242 ALA A CA 1
ATOM 1946 C C . ALA A 1 242 ? -45.976 -4.463 3.088 1.00 35.12 242 ALA A C 1
ATOM 1948 O O . ALA A 1 242 ? -46.763 -3.920 2.329 1.00 35.12 242 ALA A O 1
ATOM 1949 N N . THR A 1 243 ? -45.062 -5.322 2.635 1.00 40.19 243 THR A N 1
ATOM 1950 C CA . THR A 1 243 ? -45.445 -6.546 1.909 1.00 40.19 243 THR A CA 1
ATOM 1951 C C . THR A 1 243 ? -44.311 -7.562 1.962 1.00 40.19 243 THR A C 1
ATOM 1953 O O . THR A 1 243 ? -43.134 -7.231 2.070 1.00 40.19 243 THR A O 1
ATOM 1956 N N . ASN A 1 244 ? -44.726 -8.819 2.000 1.00 35.91 244 ASN A N 1
ATOM 1957 C CA . ASN A 1 244 ? -43.948 -10.011 2.270 1.00 35.91 244 ASN A CA 1
ATOM 1958 C C . ASN A 1 244 ? -44.063 -10.921 1.036 1.00 35.91 244 ASN A C 1
ATOM 1960 O O . ASN A 1 244 ? -45.114 -10.931 0.401 1.00 35.91 244 ASN A O 1
ATOM 1964 N N . ALA A 1 245 ? -43.027 -11.733 0.816 1.00 37.50 245 ALA A N 1
ATOM 1965 C CA . ALA A 1 245 ? -42.988 -12.962 0.014 1.00 37.50 245 ALA A CA 1
ATOM 1966 C C . ALA A 1 245 ? -43.075 -12.886 -1.529 1.00 37.50 245 ALA A C 1
ATOM 1968 O O . ALA A 1 245 ? -44.058 -12.438 -2.102 1.00 37.50 245 ALA A O 1
ATOM 1969 N N . LEU A 1 246 ? -42.067 -13.480 -2.185 1.00 38.88 246 LEU A N 1
ATOM 1970 C CA . LEU A 1 246 ? -42.149 -14.721 -2.989 1.00 38.88 246 LEU A CA 1
ATOM 1971 C C . LEU A 1 246 ? -40.706 -15.080 -3.433 1.00 38.88 246 LEU A C 1
ATOM 1973 O O . LEU A 1 246 ? -40.028 -14.273 -4.049 1.00 38.88 246 LEU A O 1
ATOM 1977 N N . PHE A 1 247 ? -40.069 -16.102 -2.853 1.00 35.78 247 PHE A N 1
ATOM 1978 C CA . PHE A 1 247 ? -40.061 -17.526 -3.241 1.00 35.78 247 PHE A CA 1
ATOM 1979 C C . PHE A 1 247 ? -39.147 -17.906 -4.432 1.00 35.78 247 PHE A C 1
ATOM 1981 O O . PHE A 1 247 ? -39.469 -17.661 -5.584 1.00 35.78 247 PHE A O 1
ATOM 1988 N N . ARG A 1 248 ? -38.102 -18.669 -4.063 1.00 38.56 248 ARG A N 1
ATOM 1989 C CA . ARG A 1 248 ? -37.537 -19.892 -4.678 1.00 38.56 248 ARG A CA 1
ATOM 1990 C C . ARG A 1 248 ? -36.682 -19.883 -5.966 1.00 38.56 248 ARG A C 1
ATOM 1992 O O . ARG A 1 248 ? -37.078 -19.429 -7.026 1.00 38.56 248 ARG A O 1
ATOM 1999 N N . SER A 1 249 ? -35.600 -20.664 -5.796 1.00 36.94 249 SER A N 1
ATOM 2000 C CA . SER A 1 249 ? -34.957 -21.659 -6.681 1.00 36.94 249 SER A CA 1
ATOM 2001 C C . SER A 1 249 ? -34.063 -21.201 -7.833 1.00 36.94 249 SER A C 1
ATOM 2003 O O . SER A 1 249 ? -34.556 -20.667 -8.814 1.00 36.94 249 SER A O 1
ATOM 2005 N N . CYS A 1 250 ? -32.778 -21.564 -7.744 1.00 39.16 250 CYS A N 1
ATOM 2006 C CA . CYS A 1 250 ? -32.064 -22.560 -8.574 1.00 39.16 250 CYS A CA 1
ATOM 2007 C C . CYS A 1 250 ? -30.863 -23.039 -7.719 1.00 39.16 250 CYS A C 1
ATOM 2009 O O . CYS A 1 250 ? -30.288 -22.221 -7.002 1.00 39.16 250 CYS A O 1
ATOM 2011 N N . LEU A 1 251 ? -30.715 -24.342 -7.442 1.00 43.28 251 LEU A N 1
ATOM 2012 C CA . LEU A 1 251 ? -29.913 -25.303 -8.223 1.00 43.28 251 LEU A CA 1
ATOM 2013 C C . LEU A 1 251 ? -28.504 -24.788 -8.527 1.00 43.28 251 LEU A C 1
ATOM 2015 O O . LEU A 1 251 ? -28.403 -23.820 -9.308 1.00 43.28 251 LEU A O 1
#